Protein AF-A0A953WLX4-F1 (afdb_monomer_lite)

pLDDT: mean 86.32, std 15.45, range [24.23, 97.69]

Radius of gyration: 20.98 Å; chains: 1; bounding box: 49×31×66 Å

Foldseek 3Di:
DFDDDLVQQRPPPPDDQQDVVLVVQLVVLQVVPVVQAVVVVQQVPDDALDKDKCVSRPDNVCNCVGSSCVRHCVVSQFSIKIKGFLDDDVPDTHMDMDTDGPVRDYDDPVRSVVVSVCSVVVSVVSVVVVVVVLVVQQVVQQVCVVVLDWDFDAALQQQTSYTHPSVVVVQVVLFQWHADPRGIAGPDNVVRVVVSVLSNVQSVDDDDDWSFDWDKDATPVNPDIDIDTRHHDDPVND

Sequence (238 aa):
MASSSPSKGVLASALGRITEEHMRAAVGAGALDPASNLRLQVVRANGPSTIASEADIPDSAAWLASRYYNEFALPVDAPHSMFVRLGSDYDQVTTAAIWRSRRQGAPGAEELARFAAILPTLRDAVTLQLELDRRAFQFAARSWDYTSTPAFYCDPHLRVLAMSAAAEMAASKSEFISLRRNHLQLVAPSHHRRLARAVSAACRWYDGPTSKMIFEAPSVDGSATARFAVAPVREENV

Structure (mmCIF, N/CA/C/O backbone):
data_AF-A0A953WLX4-F1
#
_entry.id   AF-A0A953WLX4-F1
#
loop_
_atom_site.group_PDB
_atom_site.id
_atom_site.type_symbol
_atom_site.label_atom_id
_atom_site.label_alt_id
_atom_site.label_comp_id
_atom_site.label_asym_id
_atom_site.label_entity_id
_atom_site.label_seq_id
_atom_site.pdbx_PDB_ins_code
_atom_site.Cartn_x
_atom_site.Cartn_y
_atom_site.Cartn_z
_atom_site.occupancy
_atom_site.B_iso_or_equiv
_atom_site.auth_seq_id
_atom_site.auth_comp_id
_atom_site.auth_asym_id
_atom_site.auth_atom_id
_atom_site.pdbx_PDB_model_num
ATOM 1 N N . MET A 1 1 ? -1.042 -18.560 -9.112 1.00 25.28 1 MET A N 1
ATOM 2 C CA . MET A 1 1 ? -1.892 -17.736 -8.229 1.00 25.28 1 MET A CA 1
ATOM 3 C C . MET A 1 1 ? -1.127 -16.463 -7.942 1.00 25.28 1 MET A C 1
ATOM 5 O O . MET A 1 1 ? 0.016 -16.563 -7.521 1.00 25.28 1 MET A O 1
ATOM 9 N N . ALA A 1 2 ? -1.685 -15.303 -8.286 1.00 24.23 2 ALA A N 1
ATOM 10 C CA . ALA A 1 2 ? -1.094 -14.021 -7.920 1.00 24.23 2 ALA A CA 1
ATOM 11 C C . ALA A 1 2 ? -1.472 -13.736 -6.463 1.00 24.23 2 ALA A C 1
ATOM 13 O O . ALA A 1 2 ? -2.649 -13.796 -6.129 1.00 24.23 2 ALA A O 1
ATOM 14 N N . SER A 1 3 ? -0.476 -13.486 -5.621 1.00 26.53 3 SER A N 1
ATOM 15 C CA . SER A 1 3 ? -0.633 -13.094 -4.222 1.00 26.53 3 SER A CA 1
ATOM 16 C C . SER A 1 3 ? 0.160 -11.804 -4.045 1.00 26.53 3 SER A C 1
ATOM 18 O O . SER A 1 3 ? 1.279 -11.690 -4.557 1.00 26.53 3 SER A O 1
ATOM 20 N N . SER A 1 4 ? -0.450 -10.791 -3.432 1.00 30.50 4 SER A N 1
ATOM 21 C CA . SER A 1 4 ? 0.134 -9.455 -3.390 1.00 30.50 4 SER A CA 1
ATOM 22 C C . SER A 1 4 ? -0.205 -8.682 -2.125 1.00 30.50 4 SER A C 1
ATOM 24 O O . SER A 1 4 ? -1.341 -8.251 -1.957 1.00 30.50 4 SER A O 1
ATOM 26 N N . SER A 1 5 ? 0.812 -8.377 -1.312 1.00 35.94 5 SER A N 1
ATOM 27 C CA . SER A 1 5 ? 0.899 -7.140 -0.520 1.00 35.94 5 SER A CA 1
ATOM 28 C C . SER A 1 5 ? 2.292 -7.003 0.110 1.00 35.94 5 SER A C 1
ATOM 30 O O . SER A 1 5 ? 2.809 -7.973 0.657 1.00 35.94 5 SER A O 1
ATOM 32 N N . PRO A 1 6 ? 2.918 -5.813 0.057 1.00 36.03 6 PRO A N 1
ATOM 33 C CA . PRO A 1 6 ? 2.929 -5.003 1.277 1.00 36.03 6 PRO A CA 1
ATOM 34 C C . PRO A 1 6 ? 2.883 -3.513 0.900 1.00 36.03 6 PRO A C 1
ATOM 36 O O . PRO A 1 6 ? 3.864 -2.786 0.962 1.00 36.03 6 PRO A O 1
ATOM 39 N N . SER A 1 7 ? 1.791 -2.988 0.371 1.00 39.53 7 SER A N 1
ATOM 40 C CA . SER A 1 7 ? 0.554 -2.829 1.133 1.00 39.53 7 SER A CA 1
ATOM 41 C C . SER A 1 7 ? -0.637 -2.640 0.173 1.00 39.53 7 SER A C 1
ATOM 43 O O . SER A 1 7 ? -1.392 -1.688 0.323 1.00 39.53 7 SER A O 1
ATOM 45 N N . LYS A 1 8 ? -0.792 -3.591 -0.775 1.00 46.47 8 LYS A N 1
ATOM 46 C CA . LYS A 1 8 ? -1.776 -3.716 -1.890 1.00 46.47 8 LYS A CA 1
ATOM 47 C C . LYS A 1 8 ? -1.336 -3.305 -3.306 1.00 46.47 8 LYS A C 1
ATOM 49 O O . LYS A 1 8 ? -2.164 -3.029 -4.170 1.00 46.47 8 LYS A O 1
ATOM 54 N N . GLY A 1 9 ? -0.040 -3.313 -3.605 1.00 41.34 9 GLY A N 1
ATOM 55 C CA . GLY A 1 9 ? 0.381 -3.350 -5.008 1.00 41.34 9 GLY A CA 1
ATOM 56 C C . GLY A 1 9 ? 0.179 -4.758 -5.564 1.00 41.34 9 GLY A C 1
ATOM 57 O O . GLY A 1 9 ? 0.930 -5.641 -5.160 1.00 41.34 9 GLY A O 1
ATOM 58 N N . VAL A 1 10 ? -0.784 -4.975 -6.471 1.00 42.66 10 VAL A N 1
ATOM 59 C CA . VAL A 1 10 ? -0.895 -6.233 -7.236 1.00 42.66 10 VAL A CA 1
ATOM 60 C C . VAL A 1 10 ? 0.344 -6.380 -8.113 1.00 42.66 10 VAL A C 1
ATOM 62 O O . VAL A 1 10 ? 0.423 -5.844 -9.216 1.00 42.66 10 VAL A O 1
ATOM 65 N N . LEU A 1 11 ? 1.344 -7.096 -7.609 1.00 46.09 11 LEU A N 1
ATOM 66 C CA . LEU A 1 11 ? 2.528 -7.483 -8.366 1.00 46.09 11 LEU A CA 1
ATOM 67 C C . LEU A 1 11 ? 2.237 -8.806 -9.074 1.00 46.09 11 LEU A C 1
ATOM 69 O O . LEU A 1 11 ? 2.651 -9.881 -8.651 1.00 46.09 11 LEU A O 1
ATOM 73 N N . ALA A 1 12 ? 1.492 -8.719 -10.174 1.00 47.31 12 ALA A N 1
ATOM 74 C CA . ALA A 1 12 ? 1.331 -9.836 -11.089 1.00 47.31 12 ALA A CA 1
ATOM 75 C C . ALA A 1 12 ? 2.610 -9.987 -11.932 1.00 47.31 12 ALA A C 1
ATOM 77 O O . ALA A 1 12 ? 2.784 -9.329 -12.957 1.00 47.31 12 ALA A O 1
ATOM 78 N N . SER A 1 13 ? 3.525 -10.860 -11.505 1.00 46.22 13 SER A N 1
ATOM 79 C CA . SER A 1 13 ? 4.617 -11.328 -12.365 1.00 46.22 13 SER A CA 1
ATOM 80 C C . SER A 1 13 ? 4.050 -12.342 -13.359 1.00 46.22 13 SER A C 1
ATOM 82 O O . SER A 1 13 ? 3.878 -13.517 -13.043 1.00 46.22 13 SER A O 1
ATOM 84 N N . ALA A 1 14 ? 3.716 -11.887 -14.567 1.00 47.28 14 ALA A N 1
ATOM 85 C CA . ALA A 1 14 ? 3.211 -12.767 -15.623 1.00 47.28 14 ALA A CA 1
ATOM 86 C C . ALA A 1 14 ? 4.329 -13.569 -16.325 1.00 47.28 14 ALA A C 1
ATOM 88 O O . ALA A 1 14 ? 4.037 -14.487 -17.086 1.00 47.28 14 ALA A O 1
ATOM 89 N N . LEU A 1 15 ? 5.609 -13.235 -16.094 1.00 48.97 15 LEU A N 1
ATOM 90 C CA . LEU A 1 15 ? 6.743 -13.719 -16.894 1.00 48.97 15 LEU A CA 1
ATOM 91 C C . LEU A 1 15 ? 7.917 -14.225 -16.024 1.00 48.97 15 LEU A C 1
ATOM 93 O O . LEU A 1 15 ? 9.049 -13.758 -16.103 1.00 48.97 15 LEU A O 1
ATOM 97 N N . GLY A 1 16 ? 7.633 -15.216 -15.177 1.00 55.12 16 GLY A N 1
ATOM 98 C CA . GLY A 1 16 ? 8.455 -16.425 -14.995 1.00 55.12 16 GLY A CA 1
ATOM 99 C C . GLY A 1 16 ? 9.838 -16.382 -14.320 1.00 55.12 16 GLY A C 1
ATOM 100 O O . GLY A 1 16 ? 10.359 -17.458 -14.047 1.00 55.12 16 GLY A O 1
ATOM 101 N N . ARG A 1 17 ? 10.461 -15.231 -14.033 1.00 71.88 17 ARG A N 1
ATOM 102 C CA . ARG A 1 17 ? 11.805 -15.200 -13.384 1.00 71.88 17 ARG A CA 1
ATOM 103 C C . ARG A 1 17 ? 11.852 -14.571 -11.998 1.00 71.88 17 ARG A C 1
ATOM 105 O O . ARG A 1 17 ? 12.802 -14.777 -11.247 1.00 71.88 17 ARG A O 1
ATOM 112 N N . ILE A 1 18 ? 10.831 -13.806 -11.647 1.00 79.19 18 ILE A N 1
ATOM 113 C CA . ILE A 1 18 ? 10.754 -13.137 -10.354 1.00 79.19 18 ILE A CA 1
ATOM 114 C C . ILE A 1 18 ? 9.928 -14.034 -9.441 1.00 79.19 18 ILE A C 1
ATOM 116 O O . ILE A 1 18 ? 8.727 -14.194 -9.655 1.00 79.19 18 ILE A O 1
ATOM 120 N N . THR A 1 19 ? 10.598 -14.657 -8.478 1.00 83.19 19 THR A N 1
ATOM 121 C CA . THR A 1 19 ? 9.976 -15.487 -7.452 1.00 83.19 19 THR A CA 1
ATOM 122 C C . THR A 1 19 ? 9.509 -14.608 -6.295 1.00 83.19 19 THR A C 1
ATOM 124 O O . THR A 1 19 ? 9.898 -13.445 -6.174 1.00 83.19 19 THR A O 1
ATOM 127 N N . GLU A 1 20 ? 8.698 -15.168 -5.405 1.00 78.12 20 GLU A N 1
ATOM 128 C CA . GLU A 1 20 ? 8.329 -14.501 -4.155 1.00 78.12 20 GLU A CA 1
ATOM 129 C C . GLU A 1 20 ? 9.560 -14.182 -3.286 1.00 78.12 20 GLU A C 1
ATOM 131 O O . GLU A 1 20 ? 9.641 -13.112 -2.687 1.00 78.12 20 GLU A O 1
ATOM 136 N N . GLU A 1 21 ? 10.570 -15.057 -3.288 1.00 83.31 21 GLU A N 1
ATOM 137 C CA . GLU A 1 21 ? 11.849 -14.815 -2.615 1.00 83.31 21 GLU A CA 1
ATOM 138 C C . GLU A 1 21 ? 12.581 -13.600 -3.197 1.00 83.31 21 GLU A C 1
ATOM 140 O O . GLU A 1 21 ? 13.011 -12.729 -2.439 1.00 83.31 21 GLU A O 1
ATOM 145 N N . HIS A 1 22 ? 12.649 -13.479 -4.530 1.00 83.81 22 HIS A N 1
ATOM 146 C CA . HIS A 1 22 ? 13.198 -12.287 -5.179 1.00 83.81 22 HIS A CA 1
ATOM 147 C C . HIS A 1 22 ? 12.436 -11.030 -4.749 1.00 83.81 22 HIS A C 1
ATOM 149 O O . HIS A 1 22 ? 13.053 -10.013 -4.443 1.00 83.81 22 HIS A O 1
ATOM 155 N N . MET A 1 23 ? 11.106 -11.094 -4.667 1.00 79.69 23 MET A N 1
ATOM 156 C CA . MET A 1 23 ? 10.293 -9.960 -4.219 1.00 79.69 23 MET A CA 1
ATOM 157 C C . MET A 1 23 ? 10.550 -9.593 -2.759 1.00 79.69 23 MET A C 1
ATOM 159 O O . MET A 1 23 ? 10.687 -8.410 -2.441 1.00 79.69 23 MET A O 1
ATOM 163 N N . ARG A 1 24 ? 10.677 -10.583 -1.872 1.00 79.44 24 ARG A N 1
ATOM 164 C CA . ARG A 1 24 ? 11.028 -10.363 -0.465 1.00 79.44 24 ARG A CA 1
ATOM 165 C C . ARG A 1 24 ? 12.413 -9.723 -0.339 1.00 79.44 24 ARG A C 1
ATOM 167 O O . ARG A 1 24 ? 12.565 -8.760 0.413 1.00 79.44 24 ARG A O 1
ATOM 174 N N . ALA A 1 25 ? 13.389 -10.192 -1.118 1.00 81.31 25 ALA A N 1
ATOM 175 C CA . ALA A 1 25 ? 14.720 -9.593 -1.199 1.00 81.31 25 ALA A CA 1
ATOM 176 C C . ALA A 1 25 ? 14.660 -8.143 -1.709 1.00 81.31 25 ALA A C 1
ATOM 178 O O . ALA A 1 25 ? 15.286 -7.266 -1.119 1.00 81.31 25 ALA A O 1
ATOM 179 N N . ALA A 1 26 ? 13.838 -7.861 -2.726 1.00 82.38 26 ALA A N 1
ATOM 180 C CA . ALA A 1 26 ? 13.606 -6.507 -3.227 1.00 82.38 26 ALA A CA 1
ATOM 181 C C . ALA A 1 26 ? 13.122 -5.576 -2.110 1.00 82.38 26 ALA A C 1
ATOM 183 O O . ALA A 1 26 ? 13.691 -4.506 -1.893 1.00 82.38 26 ALA A O 1
ATOM 184 N N . VAL A 1 27 ? 12.075 -5.986 -1.386 1.00 80.75 27 VAL A N 1
ATOM 185 C CA . VAL A 1 27 ? 11.509 -5.208 -0.275 1.00 80.75 27 VAL A CA 1
ATOM 186 C C . VAL A 1 27 ? 12.569 -4.970 0.803 1.00 80.75 27 VAL A C 1
ATOM 188 O O . VAL A 1 27 ? 12.731 -3.833 1.241 1.00 80.75 27 VAL A O 1
ATOM 191 N N . GLY A 1 28 ? 13.342 -5.999 1.168 1.00 77.94 28 GLY A N 1
ATOM 192 C CA . GLY A 1 28 ? 14.458 -5.883 2.114 1.00 77.94 28 GLY A CA 1
ATOM 193 C C . GLY A 1 28 ? 15.587 -4.953 1.647 1.00 77.94 28 GLY A C 1
ATOM 194 O O . GLY A 1 28 ? 16.210 -4.284 2.470 1.00 77.94 28 GLY A O 1
ATOM 195 N N . ALA A 1 29 ? 15.809 -4.853 0.335 1.00 79.12 29 ALA A N 1
ATOM 196 C CA . ALA A 1 29 ? 16.755 -3.933 -0.296 1.00 79.12 29 ALA A CA 1
ATOM 197 C C . ALA A 1 29 ? 16.182 -2.516 -0.524 1.00 79.12 29 ALA A C 1
ATOM 199 O O . ALA A 1 29 ? 16.825 -1.687 -1.169 1.00 79.12 29 ALA A O 1
ATOM 200 N N . GLY A 1 30 ? 14.981 -2.218 -0.013 1.00 80.50 30 GLY A N 1
ATOM 201 C CA . GLY A 1 30 ? 14.366 -0.893 -0.109 1.00 80.50 30 GLY A CA 1
ATOM 202 C C . GLY A 1 30 ? 13.570 -0.650 -1.393 1.00 80.50 30 GLY A C 1
ATOM 203 O O . GLY A 1 30 ? 13.339 0.501 -1.751 1.00 80.50 30 GLY A O 1
ATOM 204 N N . ALA A 1 31 ? 13.098 -1.695 -2.086 1.00 83.00 31 ALA A N 1
ATOM 205 C CA . ALA A 1 31 ? 12.298 -1.557 -3.312 1.00 83.00 31 ALA A CA 1
ATOM 206 C C . ALA A 1 31 ? 11.080 -0.638 -3.168 1.00 83.00 31 ALA A C 1
ATOM 208 O O . ALA A 1 31 ? 10.671 -0.023 -4.149 1.00 83.00 31 ALA A O 1
ATOM 209 N N . LEU A 1 32 ? 10.496 -0.577 -1.969 1.00 82.50 32 LEU A N 1
ATOM 210 C CA . LEU A 1 32 ? 9.304 0.214 -1.651 1.00 82.50 32 LEU A CA 1
ATOM 211 C C . LEU A 1 32 ? 9.624 1.554 -0.975 1.00 82.50 32 LEU A C 1
ATOM 213 O O . LEU A 1 32 ? 8.712 2.323 -0.677 1.00 82.50 32 LEU A O 1
ATOM 217 N N . ASP A 1 33 ? 10.903 1.840 -0.741 1.00 84.06 33 ASP A N 1
ATOM 218 C CA . ASP A 1 33 ? 11.371 3.068 -0.117 1.00 84.06 33 ASP A CA 1
ATOM 219 C C . ASP A 1 33 ? 11.898 4.034 -1.191 1.00 84.06 33 ASP A C 1
ATOM 221 O O . ASP A 1 33 ? 12.919 3.752 -1.822 1.00 84.06 33 ASP A O 1
ATOM 225 N N . PRO A 1 34 ? 11.255 5.195 -1.408 1.00 86.44 34 PRO A N 1
ATOM 226 C CA . PRO A 1 34 ? 11.746 6.195 -2.348 1.00 86.44 34 PRO A CA 1
ATOM 227 C C . PRO A 1 34 ? 13.148 6.705 -2.015 1.00 86.44 34 PRO A C 1
ATOM 229 O O . PRO A 1 34 ? 13.848 7.116 -2.931 1.00 86.44 34 PRO A O 1
ATOM 232 N N . ALA A 1 35 ? 13.591 6.683 -0.753 1.00 87.12 35 ALA A N 1
ATOM 233 C CA . ALA A 1 35 ? 14.959 7.080 -0.416 1.00 87.12 35 ALA A CA 1
ATOM 234 C C . ALA A 1 35 ? 16.004 6.082 -0.951 1.00 87.12 35 ALA A C 1
ATOM 236 O O . ALA A 1 35 ? 17.139 6.468 -1.216 1.00 87.12 35 ALA A O 1
ATOM 237 N N . SER A 1 36 ? 15.603 4.825 -1.166 1.00 85.69 36 SER A N 1
ATOM 238 C CA . SER A 1 36 ? 16.472 3.726 -1.600 1.00 85.69 36 SER A CA 1
ATOM 239 C C . SER A 1 36 ? 16.278 3.330 -3.074 1.00 85.69 36 SER A C 1
ATOM 241 O O . SER A 1 36 ? 17.207 2.827 -3.707 1.00 85.69 36 SER A O 1
ATOM 243 N N . ASN A 1 37 ? 15.090 3.560 -3.644 1.00 90.88 37 ASN A N 1
ATOM 244 C CA . ASN A 1 37 ? 14.731 3.194 -5.014 1.00 90.88 37 ASN A CA 1
ATOM 245 C C . ASN A 1 37 ? 14.430 4.435 -5.874 1.00 90.88 37 ASN A C 1
ATOM 247 O O . ASN A 1 37 ? 13.329 4.992 -5.828 1.00 90.88 37 ASN A O 1
ATOM 251 N N . LEU A 1 38 ? 15.385 4.822 -6.728 1.00 94.19 38 LEU A N 1
ATOM 252 C CA . LEU A 1 38 ? 15.251 5.987 -7.614 1.00 94.19 38 LEU A CA 1
ATOM 253 C C . LEU A 1 38 ? 14.075 5.872 -8.598 1.00 94.19 38 LEU A C 1
ATOM 255 O O . LEU A 1 38 ? 13.470 6.890 -8.930 1.00 94.19 38 LEU A O 1
ATOM 259 N N . ARG A 1 39 ? 13.666 4.656 -8.999 1.00 92.69 39 ARG A N 1
ATOM 260 C CA . ARG A 1 39 ? 12.462 4.471 -9.834 1.00 92.69 39 ARG A CA 1
ATOM 261 C C . ARG A 1 39 ? 11.218 5.000 -9.120 1.00 92.69 39 ARG A C 1
ATOM 263 O O . ARG A 1 39 ? 10.394 5.673 -9.731 1.00 92.69 39 ARG A O 1
ATOM 270 N N . LEU A 1 40 ? 11.093 4.754 -7.812 1.00 90.12 40 LEU A N 1
ATOM 271 C CA . LEU A 1 40 ? 9.967 5.267 -7.030 1.00 90.12 40 LEU A CA 1
ATOM 272 C C . LEU A 1 40 ? 10.002 6.784 -6.859 1.00 90.12 40 LEU A C 1
ATOM 274 O O . LEU A 1 40 ? 8.934 7.389 -6.774 1.00 90.12 40 LEU A O 1
ATOM 278 N N . GLN A 1 41 ? 11.182 7.407 -6.833 1.00 92.50 41 GLN A N 1
ATOM 279 C CA . GLN A 1 41 ? 11.278 8.870 -6.827 1.00 92.50 41 GLN A CA 1
ATOM 280 C C . GLN A 1 41 ? 10.690 9.453 -8.113 1.00 92.50 41 GLN A C 1
ATOM 282 O O . GLN A 1 41 ? 9.818 10.319 -8.042 1.00 92.50 41 GLN A O 1
ATOM 287 N N . VAL A 1 42 ? 11.086 8.910 -9.270 1.00 94.56 42 VAL A N 1
ATOM 288 C CA . VAL A 1 42 ? 10.560 9.328 -10.578 1.00 94.56 42 VAL A CA 1
ATOM 289 C C . VAL A 1 42 ? 9.047 9.097 -10.657 1.00 94.56 42 VAL A C 1
ATOM 291 O O . VAL A 1 42 ? 8.295 10.012 -10.983 1.00 94.56 42 VAL A O 1
ATOM 294 N N . VAL A 1 43 ? 8.560 7.914 -10.264 1.00 92.31 43 VAL A N 1
ATOM 295 C CA . VAL A 1 43 ? 7.114 7.613 -10.214 1.00 92.31 43 VAL A CA 1
ATOM 296 C C . VAL A 1 43 ? 6.341 8.606 -9.342 1.00 92.31 43 VAL A C 1
ATOM 298 O O . VAL A 1 43 ? 5.223 8.992 -9.687 1.00 92.31 43 VAL A O 1
ATOM 301 N N . ARG A 1 44 ? 6.890 8.988 -8.184 1.00 90.12 44 ARG A N 1
ATOM 302 C CA . ARG A 1 44 ? 6.230 9.919 -7.258 1.00 90.12 44 ARG A CA 1
ATOM 303 C C . ARG A 1 44 ? 6.199 11.342 -7.802 1.00 90.12 44 ARG A C 1
ATOM 305 O O . ARG A 1 44 ? 5.175 12.003 -7.643 1.00 90.12 44 ARG A O 1
ATOM 312 N N . ALA A 1 45 ? 7.287 11.781 -8.434 1.00 91.88 45 ALA A N 1
ATOM 313 C CA . ALA A 1 45 ? 7.383 13.093 -9.065 1.00 91.88 45 ALA A CA 1
ATOM 314 C C . ALA A 1 45 ? 6.444 13.226 -10.276 1.00 91.88 45 ALA A C 1
ATOM 316 O O . ALA A 1 45 ? 5.922 14.307 -10.541 1.00 91.88 45 ALA A O 1
ATOM 317 N N . ASN A 1 46 ? 6.187 12.121 -10.975 1.00 91.44 46 ASN A N 1
ATOM 318 C CA . ASN A 1 46 ? 5.364 12.102 -12.175 1.00 91.44 46 ASN A CA 1
ATOM 319 C C . ASN A 1 46 ? 3.852 12.144 -11.901 1.00 91.44 46 ASN A C 1
ATOM 321 O O . ASN A 1 46 ? 3.351 11.723 -10.854 1.00 91.44 46 ASN A O 1
ATOM 325 N N . GLY A 1 47 ? 3.103 12.641 -12.889 1.00 89.00 47 GLY A N 1
ATOM 326 C CA . GLY A 1 47 ? 1.643 12.610 -12.887 1.00 89.00 47 GLY A CA 1
ATOM 327 C C . GLY A 1 47 ? 1.079 11.189 -13.050 1.00 89.00 47 GLY A C 1
ATOM 328 O O . GLY A 1 47 ? 1.793 10.264 -13.451 1.00 89.00 47 GLY A O 1
ATOM 329 N N . PRO A 1 48 ? -0.217 10.973 -12.752 1.00 86.69 48 PRO A N 1
ATOM 330 C CA . PRO A 1 48 ? -0.879 9.716 -13.090 1.00 86.69 48 PRO A CA 1
ATOM 331 C C . PRO A 1 48 ? -0.771 9.450 -14.599 1.00 86.69 48 PRO A C 1
ATOM 333 O O . PRO A 1 48 ? -0.915 10.373 -15.393 1.00 86.69 48 PRO A O 1
ATOM 336 N N . SER A 1 49 ? -0.564 8.191 -14.994 1.00 89.38 49 SER A N 1
ATOM 337 C CA . SER A 1 49 ? -0.404 7.769 -16.401 1.00 89.38 49 SER A CA 1
ATOM 338 C C . SER A 1 49 ? 0.832 8.288 -17.147 1.00 89.38 49 SER A C 1
ATOM 340 O O . SER A 1 49 ? 0.987 7.964 -18.322 1.00 89.38 49 SER A O 1
ATOM 342 N N . THR A 1 50 ? 1.740 9.024 -16.505 1.00 95.62 50 THR A N 1
ATOM 343 C CA . THR A 1 50 ? 3.033 9.358 -17.114 1.00 95.62 50 THR A CA 1
ATOM 344 C C . THR A 1 50 ? 3.960 8.147 -17.028 1.00 95.62 50 THR A C 1
ATOM 346 O O . THR A 1 50 ? 4.360 7.742 -15.933 1.00 95.62 50 THR A O 1
ATOM 349 N N . ILE A 1 51 ? 4.274 7.551 -18.180 1.00 96.88 51 ILE A N 1
ATOM 350 C CA . ILE A 1 51 ? 5.261 6.472 -18.279 1.00 96.88 51 ILE A CA 1
ATOM 351 C C . ILE A 1 51 ? 6.652 7.079 -18.141 1.00 96.88 51 ILE A C 1
ATOM 353 O O . ILE A 1 51 ? 6.948 8.088 -18.773 1.00 96.88 51 ILE A O 1
ATOM 357 N N . ALA A 1 52 ? 7.488 6.437 -17.338 1.00 96.44 52 ALA A N 1
ATOM 358 C CA . ALA A 1 52 ? 8.898 6.744 -17.199 1.00 96.44 52 ALA A CA 1
ATOM 359 C C . ALA A 1 52 ? 9.747 5.473 -17.281 1.00 96.44 52 ALA A C 1
ATOM 361 O O . ALA A 1 52 ? 9.237 4.348 -17.285 1.00 96.44 52 ALA A O 1
ATOM 362 N N . SER A 1 53 ? 11.050 5.677 -17.361 1.00 96.56 53 SER A N 1
ATOM 363 C CA . SER A 1 53 ? 12.092 4.666 -17.467 1.00 96.56 53 SER A CA 1
ATOM 364 C C . SER A 1 53 ? 13.332 5.102 -16.685 1.00 96.56 53 SER A C 1
ATOM 366 O O . SER A 1 53 ? 13.367 6.176 -16.085 1.00 96.56 53 SER A O 1
ATOM 368 N N . GLU A 1 54 ? 14.391 4.293 -16.701 1.00 95.44 54 GLU A N 1
ATOM 369 C CA . GLU A 1 54 ? 15.676 4.700 -16.123 1.00 95.44 54 GLU A CA 1
ATOM 370 C C . GLU A 1 54 ? 16.299 5.912 -16.827 1.00 95.44 54 GLU A C 1
ATOM 372 O O . GLU A 1 54 ? 17.110 6.598 -16.214 1.00 95.44 54 GLU A O 1
ATOM 377 N N . ALA A 1 55 ? 15.920 6.205 -18.078 1.00 94.62 55 ALA A N 1
ATOM 378 C CA . ALA A 1 55 ? 16.393 7.396 -18.786 1.00 94.62 55 ALA A CA 1
ATOM 379 C C . ALA A 1 55 ? 15.876 8.702 -18.157 1.00 94.62 55 ALA A C 1
ATOM 381 O O . ALA A 1 55 ? 16.478 9.754 -18.348 1.00 94.62 55 ALA A O 1
ATOM 382 N N . ASP A 1 56 ? 14.790 8.624 -17.384 1.00 95.81 56 ASP A N 1
ATOM 383 C CA . ASP A 1 56 ? 14.197 9.755 -16.670 1.00 95.81 56 ASP A CA 1
ATOM 384 C C . ASP A 1 56 ? 14.805 9.948 -15.269 1.00 95.81 56 ASP A C 1
ATOM 386 O O . ASP A 1 56 ? 14.416 10.861 -14.540 1.00 95.81 56 ASP A O 1
ATOM 390 N N . ILE A 1 57 ? 15.756 9.095 -14.863 1.00 95.56 57 ILE A N 1
ATOM 391 C CA . ILE A 1 57 ? 16.513 9.270 -13.621 1.00 95.56 57 ILE A CA 1
ATOM 392 C C . ILE A 1 57 ? 17.622 10.304 -13.884 1.00 95.56 57 ILE A C 1
ATOM 394 O O . ILE A 1 57 ? 18.507 10.030 -14.696 1.00 95.56 57 ILE A O 1
ATOM 398 N N . PRO A 1 58 ? 17.636 11.463 -13.189 1.00 93.19 58 PRO A N 1
ATOM 399 C CA . PRO A 1 58 ? 18.583 12.543 -13.489 1.00 93.19 58 PRO A CA 1
ATOM 400 C C . PRO A 1 58 ? 20.058 12.143 -13.369 1.00 93.19 58 PRO A C 1
ATOM 402 O O . PRO A 1 58 ? 20.898 12.649 -14.107 1.00 93.19 58 PRO A O 1
ATOM 405 N N . ASP A 1 59 ? 20.368 11.231 -12.446 1.00 94.56 59 ASP A N 1
ATOM 406 C CA . ASP A 1 59 ? 21.712 10.706 -12.224 1.00 94.56 59 ASP A CA 1
ATOM 407 C C . ASP A 1 59 ? 21.738 9.187 -12.446 1.00 94.56 59 ASP A C 1
ATOM 409 O O . ASP A 1 59 ? 21.454 8.377 -11.556 1.00 94.56 59 ASP A O 1
ATOM 413 N N . SER A 1 60 ? 22.083 8.796 -13.673 1.00 92.88 60 SER A N 1
ATOM 414 C CA . SER A 1 60 ? 22.224 7.386 -14.048 1.00 92.88 60 SER A CA 1
ATOM 415 C C . SER A 1 60 ? 23.360 6.676 -13.299 1.00 92.88 60 SER A C 1
ATOM 417 O O . SER A 1 60 ? 23.263 5.473 -13.050 1.00 92.88 60 SER A O 1
ATOM 419 N N . ALA A 1 61 ? 24.409 7.393 -12.878 1.00 95.50 61 ALA A N 1
ATOM 420 C CA . ALA A 1 61 ? 25.488 6.808 -12.090 1.00 95.50 61 ALA A CA 1
ATOM 421 C C . ALA A 1 61 ? 25.004 6.487 -10.670 1.00 95.50 61 ALA A C 1
ATOM 423 O O . ALA A 1 61 ? 25.271 5.394 -10.169 1.00 95.50 61 ALA A O 1
ATOM 424 N N . ALA A 1 62 ? 24.212 7.376 -10.059 1.00 94.38 62 ALA A N 1
ATOM 425 C CA . ALA A 1 62 ? 23.560 7.106 -8.777 1.00 94.38 62 ALA A CA 1
ATOM 426 C C . ALA A 1 62 ? 22.605 5.905 -8.852 1.00 94.38 62 ALA A C 1
ATOM 428 O O . ALA A 1 62 ? 22.558 5.100 -7.921 1.00 94.38 62 ALA A O 1
ATOM 429 N N . TRP A 1 63 ? 21.880 5.733 -9.964 1.00 93.50 63 TRP A N 1
ATOM 430 C CA . TRP A 1 63 ? 21.064 4.536 -10.190 1.00 93.50 63 TRP A CA 1
ATOM 431 C C . TRP A 1 63 ? 21.900 3.256 -10.168 1.00 93.50 63 TRP A C 1
ATOM 433 O O . TRP A 1 63 ? 21.599 2.343 -9.396 1.00 93.50 63 TRP A O 1
ATOM 443 N N . LEU A 1 64 ? 22.972 3.209 -10.960 1.00 94.88 64 LEU A N 1
ATOM 444 C CA . LEU A 1 64 ? 23.851 2.042 -11.052 1.00 94.88 64 LEU A CA 1
ATOM 445 C C . LEU A 1 64 ? 24.603 1.761 -9.741 1.00 94.88 64 LEU A C 1
ATOM 447 O O . LEU A 1 64 ? 24.895 0.607 -9.439 1.00 94.88 64 LEU A O 1
ATOM 451 N N . ALA A 1 65 ? 24.885 2.791 -8.943 1.00 94.56 65 ALA A N 1
ATOM 452 C CA . ALA A 1 65 ? 25.498 2.661 -7.622 1.00 94.56 65 ALA A CA 1
ATOM 453 C C . ALA A 1 65 ? 24.492 2.311 -6.509 1.00 94.56 65 ALA A C 1
ATOM 455 O O . ALA A 1 65 ? 24.897 1.983 -5.393 1.00 94.56 65 ALA A O 1
ATOM 456 N N . SER A 1 66 ? 23.183 2.378 -6.777 1.00 92.00 66 SER A N 1
ATOM 457 C CA . SER A 1 66 ? 22.165 2.178 -5.746 1.00 92.00 66 SER A CA 1
ATOM 458 C C . SER A 1 66 ? 22.158 0.747 -5.205 1.00 92.00 66 SER A C 1
ATOM 460 O O . SER A 1 66 ? 22.397 -0.232 -5.924 1.00 92.00 66 SER A O 1
ATOM 462 N N . ARG A 1 67 ? 21.821 0.616 -3.917 1.00 90.12 67 ARG A N 1
ATOM 463 C CA . ARG A 1 67 ? 21.659 -0.684 -3.256 1.00 90.12 67 ARG A CA 1
ATOM 464 C C . ARG A 1 67 ? 20.590 -1.529 -3.946 1.00 90.12 67 ARG A C 1
ATOM 466 O O . ARG A 1 67 ? 20.825 -2.695 -4.238 1.00 90.12 67 ARG A O 1
ATOM 473 N N . TYR A 1 68 ? 19.449 -0.921 -4.272 1.00 90.06 68 TYR A N 1
ATOM 474 C CA . TYR A 1 68 ? 18.356 -1.599 -4.967 1.00 90.06 68 TYR A CA 1
ATOM 475 C C . TYR A 1 68 ? 18.782 -2.145 -6.342 1.00 90.06 68 TYR A C 1
ATOM 477 O O . TYR A 1 68 ? 18.430 -3.274 -6.689 1.00 90.06 68 TYR A O 1
ATOM 485 N N . TYR A 1 69 ? 19.576 -1.397 -7.118 1.00 93.31 69 TYR A N 1
ATOM 486 C CA . TYR A 1 69 ? 20.090 -1.906 -8.389 1.00 93.31 69 TYR A CA 1
ATOM 487 C C . TYR A 1 69 ? 21.008 -3.118 -8.184 1.00 93.31 69 TYR A C 1
ATOM 489 O O . TYR A 1 69 ? 20.781 -4.166 -8.786 1.00 93.31 69 TYR A O 1
ATOM 497 N N . ASN A 1 70 ? 22.010 -2.996 -7.311 1.00 93.44 70 ASN A N 1
ATOM 498 C CA . ASN A 1 70 ? 23.046 -4.018 -7.145 1.00 93.44 70 ASN A CA 1
ATOM 499 C C . ASN A 1 70 ? 22.557 -5.280 -6.420 1.00 93.44 70 ASN A C 1
ATOM 501 O O . ASN A 1 70 ? 22.942 -6.382 -6.800 1.00 93.44 70 ASN A O 1
ATOM 505 N N . GLU A 1 71 ? 21.702 -5.138 -5.407 1.00 89.19 71 GLU A N 1
ATOM 506 C CA . GLU A 1 71 ? 21.223 -6.266 -4.596 1.00 89.19 71 GLU A CA 1
ATOM 507 C C . GLU A 1 71 ? 19.955 -6.922 -5.154 1.00 89.19 71 GLU A C 1
ATOM 509 O O . GLU A 1 71 ? 19.682 -8.073 -4.823 1.00 89.19 71 GLU A O 1
ATOM 514 N N . PHE A 1 72 ? 19.181 -6.233 -6.002 1.00 89.19 72 PHE A N 1
ATOM 515 C CA . PHE A 1 72 ? 17.936 -6.780 -6.548 1.00 89.19 72 PHE A CA 1
ATOM 516 C C . PHE A 1 72 ? 17.876 -6.773 -8.076 1.00 89.19 72 PHE A C 1
ATOM 518 O O . PHE A 1 72 ? 17.777 -7.839 -8.684 1.00 89.19 72 PHE A O 1
ATOM 525 N N . ALA A 1 73 ? 17.932 -5.599 -8.715 1.00 91.12 73 ALA A N 1
ATOM 526 C CA . ALA A 1 73 ? 17.677 -5.499 -10.155 1.00 91.12 73 ALA A CA 1
ATOM 527 C C . ALA A 1 73 ? 18.726 -6.258 -10.989 1.00 91.12 73 ALA A C 1
ATOM 529 O O . ALA A 1 73 ? 18.394 -6.880 -11.999 1.00 91.12 73 ALA A O 1
ATOM 530 N N . LEU A 1 74 ? 19.988 -6.226 -10.561 1.00 92.94 74 LEU A N 1
ATOM 531 C CA . LEU A 1 74 ? 21.110 -6.856 -11.244 1.00 92.94 74 LEU A CA 1
ATOM 532 C C . LEU A 1 74 ? 21.076 -8.402 -11.146 1.00 92.94 74 LEU A C 1
ATOM 534 O O . LEU A 1 74 ? 21.209 -9.027 -12.207 1.00 92.94 74 LEU A O 1
ATOM 538 N N . PRO A 1 75 ? 20.857 -9.030 -9.964 1.00 91.75 75 PRO A N 1
ATOM 539 C CA . PRO A 1 75 ? 20.697 -10.484 -9.838 1.00 91.75 75 PRO A CA 1
ATOM 540 C C . PRO A 1 75 ? 19.556 -11.085 -10.661 1.00 91.75 75 PRO A C 1
ATOM 542 O O . PRO A 1 75 ? 19.724 -12.156 -11.237 1.00 91.75 75 PRO A O 1
ATOM 545 N N . VAL A 1 76 ? 18.412 -10.397 -10.760 1.00 89.81 76 VAL A N 1
ATOM 546 C CA . VAL A 1 76 ? 17.238 -10.907 -11.500 1.00 89.81 76 VAL A CA 1
ATOM 547 C C . VAL A 1 76 ? 17.226 -10.508 -12.981 1.00 89.81 76 VAL A C 1
ATOM 549 O O . VAL A 1 76 ? 16.239 -10.752 -13.672 1.00 89.81 76 VAL A O 1
ATOM 552 N N . ASP A 1 77 ? 18.319 -9.908 -13.474 1.00 93.12 77 ASP A N 1
ATOM 553 C CA . ASP A 1 77 ? 18.462 -9.397 -14.844 1.00 93.12 77 ASP A CA 1
ATOM 554 C C . ASP A 1 77 ? 17.301 -8.463 -15.237 1.00 93.12 77 ASP A C 1
ATOM 556 O O . ASP A 1 77 ? 16.643 -8.654 -16.254 1.00 93.12 77 ASP A O 1
ATOM 560 N N . ALA A 1 78 ? 17.042 -7.447 -14.409 1.00 92.75 78 ALA A N 1
ATOM 561 C CA . ALA A 1 78 ? 16.022 -6.413 -14.611 1.00 92.75 78 ALA A CA 1
ATOM 562 C C . ALA A 1 78 ? 16.593 -4.972 -14.585 1.00 92.75 78 ALA A C 1
ATOM 564 O O . ALA A 1 78 ? 16.034 -4.098 -13.903 1.00 92.75 78 ALA A O 1
ATOM 565 N N . PRO A 1 79 ? 17.705 -4.675 -15.291 1.00 94.62 79 PRO A N 1
ATOM 566 C CA . PRO A 1 79 ? 18.329 -3.349 -15.243 1.00 94.62 79 PRO A CA 1
ATOM 567 C C . PRO A 1 79 ? 17.496 -2.257 -15.921 1.00 94.62 79 PRO A C 1
ATOM 569 O O . PRO A 1 79 ? 17.670 -1.084 -15.603 1.00 94.62 79 PRO A O 1
ATOM 572 N N . HIS A 1 80 ? 16.604 -2.638 -16.835 1.00 95.56 80 HIS A N 1
ATOM 573 C CA . HIS A 1 80 ? 15.767 -1.726 -17.602 1.00 95.56 80 HIS A CA 1
ATOM 574 C C . HIS A 1 80 ? 14.302 -1.937 -17.243 1.00 95.56 80 HIS A C 1
ATOM 576 O O . HIS A 1 80 ? 13.870 -3.062 -16.980 1.00 95.56 80 HIS A O 1
ATOM 582 N N . SER A 1 81 ? 13.515 -0.871 -1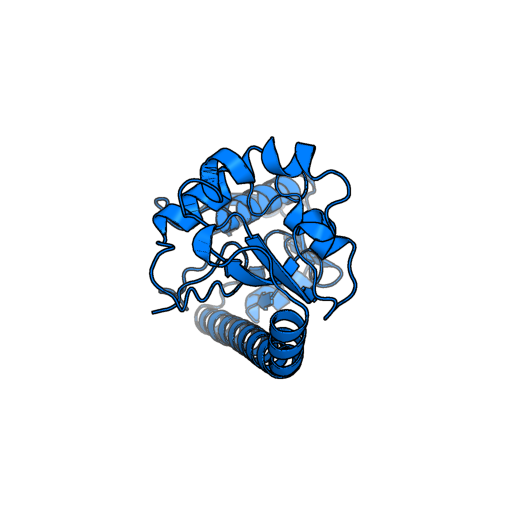7.256 1.00 95.06 81 SER A N 1
ATOM 583 C CA . SER A 1 81 ? 12.082 -0.960 -17.051 1.00 95.06 81 SER A CA 1
ATOM 584 C C . SER A 1 81 ? 11.318 0.221 -17.636 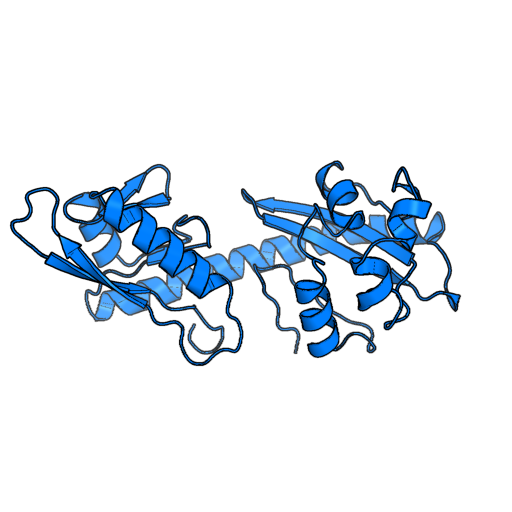1.00 95.06 81 SER A C 1
ATOM 586 O O . SER A 1 81 ? 11.863 1.286 -17.904 1.00 95.06 81 SER A O 1
ATOM 588 N N . MET A 1 82 ? 10.022 0.006 -17.838 1.00 96.19 82 MET A N 1
ATOM 589 C CA . MET A 1 82 ? 9.040 1.078 -17.975 1.00 96.19 82 MET A CA 1
ATOM 590 C C . MET A 1 82 ? 8.143 1.019 -16.755 1.00 96.19 82 MET A C 1
ATOM 592 O O . MET A 1 82 ? 7.687 -0.066 -16.392 1.00 96.19 82 MET A O 1
ATOM 596 N N . PHE A 1 83 ? 7.861 2.153 -16.136 1.00 95.38 83 PHE A N 1
ATOM 597 C CA . PHE A 1 83 ? 7.020 2.220 -14.953 1.00 95.38 83 PHE A CA 1
ATOM 598 C C . PHE A 1 83 ? 6.102 3.433 -14.985 1.00 95.38 83 PHE A C 1
ATOM 600 O O . PHE A 1 83 ? 6.387 4.450 -15.610 1.00 95.38 83 PHE A O 1
ATOM 607 N N . VAL A 1 84 ? 4.962 3.306 -14.318 1.00 95.62 84 VAL A N 1
ATOM 608 C CA . VAL A 1 84 ? 3.896 4.306 -14.343 1.00 95.62 84 VAL A CA 1
ATOM 609 C C . VAL A 1 84 ? 3.145 4.313 -13.022 1.00 95.62 84 VAL A C 1
ATOM 611 O O . VAL A 1 84 ? 2.905 3.263 -12.418 1.00 95.62 84 VAL A O 1
ATOM 614 N N . ARG A 1 85 ? 2.715 5.501 -12.590 1.00 94.06 85 ARG A N 1
ATOM 615 C CA . ARG A 1 85 ? 1.739 5.641 -11.509 1.00 94.06 85 ARG A CA 1
ATOM 616 C C . ARG A 1 85 ? 0.330 5.422 -12.056 1.00 94.06 85 ARG A C 1
ATOM 618 O O . ARG A 1 85 ? -0.174 6.240 -12.829 1.00 94.06 85 ARG A O 1
ATOM 625 N N . LEU A 1 86 ? -0.325 4.347 -11.628 1.00 92.12 86 LEU A N 1
ATOM 626 C CA . LEU A 1 86 ? -1.715 4.064 -11.994 1.00 92.12 86 LEU A CA 1
ATOM 627 C C . LEU A 1 86 ? -2.690 4.909 -11.171 1.00 92.12 86 LEU A C 1
ATOM 629 O O . LEU A 1 86 ? -3.653 5.447 -11.721 1.00 92.12 86 LEU A O 1
ATOM 633 N N . GLY A 1 87 ? -2.392 5.094 -9.885 1.00 88.88 87 GLY A N 1
ATOM 634 C CA . GLY A 1 87 ? -3.194 5.886 -8.962 1.00 88.88 87 GLY A CA 1
ATOM 635 C C . GLY A 1 87 ? -2.488 6.099 -7.628 1.00 88.88 87 GLY A C 1
ATOM 636 O O . GLY A 1 87 ? -1.408 5.556 -7.379 1.00 88.88 87 GLY A O 1
ATOM 637 N N . SER A 1 88 ? -3.108 6.903 -6.776 1.00 85.06 88 SER A N 1
ATOM 638 C CA . SER A 1 88 ? -2.681 7.121 -5.398 1.00 85.06 88 SER A CA 1
ATOM 639 C C . SER A 1 88 ? -3.906 7.208 -4.496 1.00 85.06 88 SER A C 1
ATOM 641 O O . SER A 1 88 ? -4.850 7.921 -4.836 1.00 85.06 88 SER A O 1
ATOM 643 N N . ASP A 1 89 ? -3.881 6.517 -3.362 1.00 78.75 89 ASP A N 1
ATOM 644 C CA . ASP A 1 89 ? -4.885 6.624 -2.298 1.00 78.75 89 ASP A CA 1
ATOM 645 C C . ASP A 1 89 ? -4.126 6.972 -1.012 1.00 78.75 89 ASP A C 1
ATOM 647 O O . ASP A 1 89 ? -3.405 6.141 -0.470 1.00 78.75 89 ASP A O 1
ATOM 651 N N . TYR A 1 90 ? -4.242 8.228 -0.565 1.00 74.31 90 TYR A N 1
ATOM 652 C CA . TYR A 1 90 ? -3.510 8.791 0.581 1.00 74.31 90 TYR A CA 1
ATOM 653 C C . TYR A 1 90 ? -1.987 8.668 0.423 1.00 74.31 90 TYR A C 1
ATOM 655 O O . TYR A 1 90 ? -1.390 9.399 -0.365 1.00 74.31 90 TYR A O 1
ATOM 663 N N . ASP A 1 91 ? -1.359 7.781 1.189 1.00 70.19 91 ASP A N 1
ATOM 664 C CA . ASP A 1 91 ? 0.077 7.509 1.210 1.00 70.19 91 ASP A CA 1
ATOM 665 C C . ASP A 1 91 ? 0.478 6.370 0.257 1.00 70.19 91 ASP A C 1
ATOM 667 O O . ASP A 1 91 ? 1.663 6.195 -0.047 1.00 70.19 91 ASP A O 1
ATOM 671 N N . GLN A 1 92 ? -0.502 5.616 -0.246 1.00 78.06 92 GLN A N 1
ATOM 672 C CA . GLN A 1 92 ? -0.264 4.484 -1.123 1.00 78.06 92 GLN A CA 1
ATOM 673 C C . GLN A 1 92 ? -0.177 4.928 -2.576 1.00 78.06 92 GLN A C 1
ATOM 675 O O . GLN A 1 92 ? -1.060 5.603 -3.109 1.00 78.06 92 GLN A O 1
ATOM 680 N N . VAL A 1 93 ? 0.885 4.491 -3.247 1.00 84.94 93 VAL A N 1
ATOM 681 C CA . VAL A 1 93 ? 1.080 4.686 -4.683 1.00 84.94 93 VAL A CA 1
ATOM 682 C C . VAL A 1 93 ? 0.923 3.337 -5.364 1.00 84.94 93 VAL A C 1
ATOM 684 O O . VAL A 1 93 ? 1.700 2.420 -5.109 1.00 84.94 93 VAL A O 1
ATOM 687 N N . THR A 1 94 ? -0.060 3.220 -6.256 1.00 88.19 94 THR A N 1
ATOM 688 C CA . THR A 1 94 ? -0.190 2.029 -7.098 1.00 88.19 94 THR A CA 1
ATOM 689 C C . THR A 1 94 ? 0.569 2.239 -8.394 1.00 88.19 94 THR A C 1
ATOM 691 O O . THR A 1 94 ? 0.364 3.234 -9.099 1.00 88.19 94 THR A O 1
ATOM 694 N N . THR A 1 95 ? 1.454 1.299 -8.710 1.00 91.25 95 THR A N 1
ATOM 695 C CA . THR A 1 95 ? 2.343 1.378 -9.869 1.00 91.25 95 THR A CA 1
ATOM 696 C C . THR A 1 95 ? 2.210 0.135 -10.728 1.00 91.25 95 THR A C 1
ATOM 698 O O . THR A 1 95 ? 1.923 -0.944 -10.216 1.00 91.25 95 THR A O 1
ATOM 701 N N . ALA A 1 96 ? 2.431 0.293 -12.028 1.00 91.88 96 ALA A N 1
ATOM 702 C CA . ALA A 1 96 ? 2.723 -0.822 -12.915 1.00 91.88 96 ALA A CA 1
ATOM 703 C C . ALA A 1 96 ? 4.143 -0.659 -13.438 1.00 91.88 96 ALA A C 1
ATOM 705 O O . ALA A 1 96 ? 4.569 0.458 -13.738 1.00 91.88 96 ALA A O 1
ATOM 706 N N . ALA A 1 97 ? 4.863 -1.771 -13.549 1.00 92.31 97 ALA A N 1
ATOM 707 C CA . ALA A 1 97 ? 6.195 -1.796 -14.120 1.00 92.31 97 ALA A CA 1
ATOM 708 C C . ALA A 1 97 ? 6.364 -3.014 -15.027 1.00 92.31 97 ALA A C 1
ATOM 710 O O . ALA A 1 97 ? 5.936 -4.116 -14.691 1.00 92.31 97 ALA A O 1
ATOM 711 N N . ILE A 1 98 ? 7.020 -2.807 -16.164 1.00 92.81 98 ILE A N 1
ATOM 712 C CA . ILE A 1 98 ? 7.489 -3.867 -17.051 1.00 92.81 98 ILE A CA 1
ATOM 713 C C . ILE A 1 98 ? 9.006 -3.858 -16.971 1.00 92.81 98 ILE A C 1
ATOM 715 O O . ILE A 1 98 ? 9.642 -2.886 -17.378 1.00 92.81 98 ILE A O 1
ATOM 719 N N . TRP A 1 99 ? 9.584 -4.928 -16.432 1.00 92.31 99 TRP A N 1
ATOM 720 C CA . TRP A 1 99 ? 11.032 -5.096 -16.360 1.00 92.31 99 TRP A CA 1
ATOM 721 C C . TRP A 1 99 ? 11.567 -5.779 -17.612 1.00 92.31 99 TRP A C 1
ATOM 723 O O . TRP A 1 99 ? 10.896 -6.600 -18.239 1.00 92.31 99 TRP A O 1
ATOM 733 N N . ARG A 1 100 ? 12.792 -5.415 -17.974 1.00 93.62 100 ARG A N 1
ATOM 734 C CA . ARG A 1 100 ? 13.481 -5.851 -19.180 1.00 93.62 100 ARG A CA 1
ATOM 735 C C . ARG A 1 100 ? 14.903 -6.273 -18.831 1.00 93.62 100 ARG A C 1
ATOM 737 O O . ARG A 1 100 ? 15.598 -5.611 -18.059 1.00 93.62 100 ARG A O 1
ATOM 744 N N . SER A 1 101 ? 15.318 -7.369 -19.450 1.00 94.81 101 SER A N 1
ATOM 745 C CA . SER A 1 101 ? 16.678 -7.904 -19.368 1.00 94.81 101 SER A CA 1
ATOM 746 C C . SER A 1 101 ? 17.705 -7.027 -20.062 1.00 94.81 101 SER A C 1
ATOM 748 O O . SER A 1 101 ? 17.368 -6.256 -20.963 1.00 94.81 101 SER A O 1
ATOM 750 N N . ARG A 1 102 ? 18.989 -7.224 -19.725 1.00 95.50 102 ARG A N 1
ATOM 751 C CA . ARG A 1 102 ? 20.106 -6.615 -20.474 1.00 95.50 102 ARG A CA 1
ATOM 752 C C . ARG A 1 102 ? 19.999 -6.891 -21.973 1.00 95.50 102 ARG A C 1
ATOM 754 O O . ARG A 1 102 ? 20.210 -5.998 -22.782 1.00 95.50 102 ARG A O 1
ATOM 761 N N . ARG A 1 103 ? 19.611 -8.118 -22.344 1.00 95.69 103 ARG A N 1
ATOM 762 C CA . ARG A 1 103 ? 19.450 -8.533 -23.748 1.00 95.69 103 ARG A CA 1
ATOM 763 C C . ARG A 1 103 ? 18.337 -7.771 -24.472 1.00 95.69 103 ARG A C 1
ATOM 765 O O . ARG A 1 103 ? 18.435 -7.566 -25.673 1.00 95.69 103 ARG A O 1
ATOM 772 N N . GLN A 1 104 ? 17.273 -7.397 -23.764 1.00 95.56 104 GLN A N 1
ATOM 773 C CA . GLN A 1 104 ? 16.167 -6.619 -24.331 1.00 95.56 104 GLN A CA 1
ATOM 774 C C . GLN A 1 104 ? 16.493 -5.123 -24.436 1.00 95.56 104 GLN A C 1
ATOM 776 O O . GLN A 1 104 ? 15.821 -4.420 -25.186 1.00 95.56 104 GLN A O 1
ATOM 781 N N . GLY A 1 105 ? 17.484 -4.639 -23.683 1.00 96.69 105 GLY A N 1
ATOM 782 C CA . GLY A 1 105 ? 17.860 -3.230 -23.644 1.00 96.69 105 GLY A CA 1
ATOM 783 C C . GLY A 1 105 ? 16.788 -2.316 -23.044 1.00 96.69 105 GLY A C 1
ATOM 784 O O . GLY A 1 105 ? 15.738 -2.762 -22.559 1.00 96.69 105 GLY A O 1
ATOM 785 N N . ALA A 1 106 ? 17.078 -1.015 -23.077 1.00 96.62 106 ALA A N 1
ATOM 786 C CA . ALA A 1 106 ? 16.152 0.035 -22.672 1.00 96.62 106 ALA A CA 1
ATOM 787 C C . ALA A 1 106 ? 14.898 0.052 -23.573 1.00 96.62 106 ALA A C 1
ATOM 789 O O . ALA A 1 106 ? 14.990 -0.311 -24.748 1.00 96.62 106 ALA A O 1
ATOM 790 N N . PRO A 1 107 ? 13.730 0.453 -23.043 1.00 96.31 107 PRO A N 1
ATOM 791 C CA . PRO A 1 107 ? 12.514 0.563 -23.840 1.00 96.31 107 PRO A CA 1
ATOM 792 C C . PRO A 1 107 ? 12.638 1.658 -24.912 1.00 96.31 107 PRO A C 1
ATOM 794 O O . PRO A 1 107 ? 13.029 2.786 -24.620 1.00 96.31 107 PRO A O 1
ATOM 797 N N . GLY A 1 108 ? 12.278 1.328 -26.149 1.00 96.19 108 GLY A N 1
ATOM 798 C CA . GLY A 1 108 ? 12.152 2.265 -27.260 1.00 96.19 108 GLY A CA 1
ATOM 799 C C . GLY A 1 108 ? 10.758 2.894 -27.363 1.00 96.19 108 GLY A C 1
ATOM 800 O O . GLY A 1 108 ? 9.815 2.518 -26.663 1.00 96.19 108 GLY A O 1
ATOM 801 N N . ALA A 1 109 ? 10.605 3.837 -28.296 1.00 95.69 109 ALA A N 1
ATOM 802 C CA . ALA A 1 109 ? 9.360 4.586 -28.496 1.00 95.69 109 ALA A CA 1
ATOM 803 C C . ALA A 1 109 ? 8.145 3.690 -28.805 1.00 95.69 109 ALA A C 1
ATOM 805 O O . ALA A 1 109 ? 7.051 3.927 -28.296 1.00 95.69 109 ALA A O 1
ATOM 806 N N . GLU A 1 110 ? 8.333 2.636 -29.602 1.00 96.38 110 GLU A N 1
ATOM 807 C CA . GLU A 1 110 ? 7.265 1.688 -29.943 1.00 96.38 110 GLU A CA 1
ATOM 808 C C . GLU A 1 110 ? 6.744 0.938 -28.707 1.00 96.38 110 GLU A C 1
ATOM 810 O O . GLU A 1 110 ? 5.544 0.717 -28.548 1.00 96.38 110 GLU A O 1
ATOM 815 N N . GLU A 1 111 ? 7.641 0.566 -27.798 1.00 95.94 111 GLU A N 1
ATOM 816 C CA . GLU A 1 111 ? 7.305 -0.196 -26.595 1.00 95.94 111 GLU A CA 1
ATOM 817 C C . GLU A 1 111 ? 6.614 0.691 -25.561 1.00 95.94 111 GLU A C 1
ATOM 819 O O . GLU A 1 111 ? 5.627 0.268 -24.958 1.00 95.94 111 GLU A O 1
ATOM 824 N N . LEU A 1 112 ? 7.065 1.943 -25.433 1.00 95.69 112 LEU A N 1
ATOM 825 C CA . LEU A 1 112 ? 6.387 2.967 -24.640 1.00 95.69 112 LEU A CA 1
ATOM 826 C C . LEU A 1 112 ? 4.967 3.222 -25.163 1.00 95.69 112 LEU A C 1
ATOM 828 O O . LEU A 1 112 ? 4.027 3.267 -24.370 1.00 95.69 112 LEU A O 1
ATOM 832 N N . ALA A 1 113 ? 4.780 3.316 -26.485 1.00 95.94 113 ALA A N 1
ATOM 833 C CA . ALA A 1 113 ? 3.462 3.497 -27.094 1.00 95.94 113 ALA A CA 1
ATOM 834 C C . ALA A 1 113 ? 2.529 2.301 -26.834 1.00 95.94 113 ALA A C 1
ATOM 836 O O . ALA A 1 113 ? 1.359 2.483 -26.492 1.00 95.94 113 ALA A O 1
ATOM 837 N N . ARG A 1 114 ? 3.046 1.068 -26.924 1.00 96.25 114 ARG A N 1
ATOM 838 C CA . ARG A 1 114 ? 2.286 -0.145 -26.572 1.00 96.25 114 ARG A CA 1
ATOM 839 C C . ARG A 1 114 ? 1.913 -0.177 -25.095 1.00 96.25 114 ARG A C 1
ATOM 841 O O . ARG A 1 114 ? 0.786 -0.538 -24.766 1.00 96.25 114 ARG A O 1
ATOM 848 N N . PHE A 1 115 ? 2.830 0.210 -24.209 1.00 95.62 115 PHE A N 1
ATOM 849 C CA . PHE A 1 115 ? 2.530 0.269 -22.784 1.00 95.62 115 PHE A CA 1
ATOM 850 C C . PHE A 1 115 ? 1.468 1.335 -22.489 1.00 95.62 115 PHE A C 1
ATOM 852 O O . PHE A 1 115 ? 0.520 1.055 -21.760 1.00 95.62 115 PHE A O 1
ATOM 859 N N . ALA A 1 116 ? 1.556 2.505 -23.133 1.00 96.12 116 ALA A N 1
ATOM 860 C CA . ALA A 1 116 ? 0.557 3.569 -23.037 1.00 96.12 116 ALA A CA 1
ATOM 861 C C . ALA A 1 116 ? -0.844 3.093 -23.440 1.00 96.12 116 ALA A C 1
ATOM 863 O O . ALA A 1 116 ? -1.813 3.388 -22.740 1.00 96.12 116 ALA A O 1
ATOM 864 N N . ALA A 1 117 ? -0.943 2.308 -24.516 1.00 96.81 117 ALA A N 1
ATOM 865 C CA . ALA A 1 117 ? -2.213 1.794 -25.019 1.00 96.81 117 ALA A CA 1
ATOM 866 C C . ALA A 1 117 ? -2.955 0.892 -24.013 1.00 96.81 117 ALA A C 1
ATOM 868 O O . ALA A 1 117 ? -4.183 0.879 -24.012 1.00 96.81 117 ALA A O 1
ATOM 869 N N . ILE A 1 118 ? -2.241 0.173 -23.136 1.00 95.56 118 ILE A N 1
ATOM 870 C CA . ILE A 1 118 ? -2.859 -0.723 -22.140 1.00 95.56 118 ILE A CA 1
ATOM 871 C C . ILE A 1 118 ? -3.102 -0.065 -20.773 1.00 95.56 118 ILE A C 1
ATOM 873 O O . ILE A 1 118 ? -3.759 -0.660 -19.917 1.00 95.56 118 ILE A O 1
ATOM 877 N N . LEU A 1 119 ? -2.595 1.153 -20.536 1.00 94.38 119 LEU A N 1
ATOM 878 C CA . LEU A 1 119 ? -2.724 1.823 -19.236 1.00 94.38 119 LEU A CA 1
ATOM 879 C C . LEU A 1 119 ? -4.166 2.020 -18.757 1.00 94.38 119 LEU A C 1
ATOM 881 O O . LEU A 1 119 ? -4.388 1.821 -17.560 1.00 94.38 119 LEU A O 1
ATOM 885 N N . PRO A 1 120 ? -5.141 2.403 -19.610 1.00 95.19 120 PRO A N 1
ATOM 886 C CA . PRO A 1 120 ? -6.523 2.555 -19.163 1.00 95.19 120 PRO A CA 1
ATOM 887 C C . PRO A 1 120 ? -7.072 1.248 -18.585 1.00 95.19 120 PRO A C 1
ATOM 889 O O . PRO A 1 120 ? -7.526 1.223 -17.446 1.00 95.19 120 PRO A O 1
ATOM 892 N N . THR A 1 121 ? -6.893 0.134 -19.300 1.00 94.56 121 THR A N 1
ATOM 893 C CA . THR A 1 121 ? -7.338 -1.191 -18.851 1.00 94.56 121 THR A CA 1
ATOM 894 C C . THR A 1 121 ? -6.645 -1.630 -17.562 1.00 94.56 121 THR A C 1
ATOM 896 O O . THR A 1 121 ? -7.293 -2.177 -16.672 1.00 94.56 121 THR A O 1
ATOM 899 N N . LEU A 1 122 ? -5.340 -1.366 -17.420 1.00 91.94 122 LEU A N 1
ATOM 900 C CA . LEU A 1 122 ? -4.618 -1.659 -16.177 1.00 91.94 122 LEU A CA 1
ATOM 901 C C . LEU A 1 122 ? -5.153 -0.844 -14.994 1.00 91.94 122 LEU A C 1
ATOM 903 O O . LEU A 1 122 ? -5.291 -1.381 -13.895 1.00 91.94 122 LEU A O 1
ATOM 907 N N . ARG A 1 123 ? -5.474 0.439 -15.202 1.00 91.31 123 ARG A N 1
ATOM 908 C CA . ARG A 1 123 ? -6.069 1.286 -14.161 1.00 91.31 123 ARG A CA 1
ATOM 909 C C . ARG A 1 123 ? -7.447 0.774 -13.754 1.00 91.31 123 ARG A C 1
ATOM 911 O O . ARG A 1 123 ? -7.713 0.699 -12.555 1.00 91.31 123 ARG A O 1
ATOM 918 N N . ASP A 1 124 ? -8.291 0.425 -14.716 1.00 92.31 124 ASP A N 1
ATOM 919 C CA . ASP A 1 124 ? -9.641 -0.076 -14.449 1.00 92.31 124 ASP A CA 1
ATOM 920 C C . ASP A 1 124 ? -9.589 -1.390 -13.665 1.00 92.31 124 ASP A C 1
ATOM 922 O O . ASP A 1 124 ? -10.273 -1.534 -12.653 1.00 92.31 124 ASP A O 1
ATOM 926 N N . ALA A 1 125 ? -8.703 -2.311 -14.057 1.00 90.56 125 ALA A N 1
ATOM 927 C CA . ALA A 1 125 ? -8.495 -3.573 -13.352 1.00 90.56 125 ALA A CA 1
ATOM 928 C C . ALA A 1 125 ? -8.030 -3.363 -11.902 1.00 90.56 125 ALA A C 1
ATOM 930 O O . ALA A 1 125 ? -8.581 -3.961 -10.978 1.00 90.56 125 ALA A O 1
ATOM 931 N N . VAL A 1 126 ? -7.051 -2.480 -11.681 1.00 88.31 126 VAL A N 1
ATOM 932 C CA . VAL A 1 126 ? -6.583 -2.127 -10.331 1.00 88.31 126 VAL A CA 1
ATOM 933 C C . VAL A 1 126 ? -7.694 -1.478 -9.509 1.00 88.31 126 VAL A C 1
ATOM 935 O O . VAL A 1 126 ? -7.849 -1.786 -8.330 1.00 88.31 126 VAL A O 1
ATOM 938 N N . THR A 1 127 ? -8.476 -0.589 -10.117 1.00 88.94 127 THR A N 1
ATOM 939 C CA . THR A 1 127 ? -9.564 0.118 -9.432 1.00 88.94 127 THR A CA 1
ATOM 940 C C . THR A 1 127 ? -10.641 -0.869 -9.001 1.00 88.94 127 THR A C 1
ATOM 942 O O . THR A 1 127 ? -11.030 -0.872 -7.834 1.00 88.94 127 THR A O 1
ATOM 945 N N . LEU A 1 128 ? -11.042 -1.770 -9.901 1.00 90.62 128 LEU A N 1
ATOM 946 C CA . LEU A 1 128 ? -11.974 -2.849 -9.601 1.00 90.62 128 LEU A CA 1
ATOM 947 C C . LEU A 1 128 ? -11.455 -3.743 -8.467 1.00 90.62 128 LEU A C 1
ATOM 949 O O . LEU A 1 128 ? -12.203 -4.028 -7.535 1.00 90.62 128 LEU A O 1
ATOM 953 N N . GLN A 1 129 ? -10.180 -4.141 -8.496 1.00 86.88 129 GLN A N 1
ATOM 954 C CA . GLN A 1 129 ? -9.590 -4.941 -7.418 1.00 86.88 129 GLN A CA 1
ATOM 955 C C . GLN A 1 129 ? -9.661 -4.213 -6.067 1.00 86.88 129 GLN A C 1
ATOM 957 O O . GLN A 1 129 ? -10.100 -4.792 -5.077 1.00 86.88 129 GLN A O 1
ATOM 962 N N . LEU A 1 130 ? -9.295 -2.929 -6.017 1.00 84.38 130 LEU A N 1
ATOM 963 C CA . LEU A 1 130 ? -9.360 -2.138 -4.783 1.00 84.38 130 LEU A CA 1
ATOM 964 C C . LEU A 1 130 ? -10.796 -1.993 -4.257 1.00 84.38 130 LEU A C 1
ATOM 966 O O . LEU A 1 130 ? -11.012 -1.968 -3.044 1.00 84.38 130 LEU A O 1
ATOM 970 N N . GLU A 1 131 ? -11.786 -1.891 -5.143 1.00 87.25 131 GLU A N 1
ATOM 971 C CA . GLU A 1 131 ? -13.199 -1.889 -4.759 1.00 87.25 131 GLU A CA 1
ATOM 972 C C . GLU A 1 131 ? -13.654 -3.239 -4.202 1.00 87.25 131 GLU A C 1
ATOM 974 O O . GLU A 1 131 ? -14.356 -3.270 -3.187 1.00 87.25 131 GLU A O 1
ATOM 979 N N . LEU A 1 132 ? -13.238 -4.344 -4.825 1.00 88.75 132 LEU A N 1
ATOM 980 C CA . LEU A 1 132 ? -13.523 -5.693 -4.339 1.00 88.75 132 LEU A CA 1
ATOM 981 C C . LEU A 1 132 ? -12.917 -5.918 -2.952 1.00 88.75 132 LEU A C 1
ATOM 983 O O . LEU A 1 132 ? -13.635 -6.349 -2.051 1.00 88.75 132 LEU A O 1
ATOM 987 N N . ASP A 1 133 ? -11.662 -5.522 -2.734 1.00 85.19 133 ASP A N 1
ATOM 988 C CA . ASP A 1 133 ? -11.022 -5.584 -1.417 1.00 85.19 133 ASP A CA 1
ATOM 989 C C . ASP A 1 133 ? -11.811 -4.794 -0.363 1.00 85.19 133 ASP A C 1
ATOM 991 O O . ASP A 1 133 ? -12.029 -5.262 0.754 1.00 85.19 133 ASP A O 1
ATOM 995 N N . ARG A 1 134 ? -12.239 -3.565 -0.695 1.00 85.75 134 ARG A N 1
ATOM 996 C CA . ARG A 1 134 ? -13.027 -2.725 0.223 1.00 85.75 134 ARG A CA 1
ATOM 997 C C . ARG A 1 134 ? -14.346 -3.403 0.588 1.00 85.75 134 ARG A C 1
ATOM 999 O O . ARG A 1 134 ? -14.723 -3.395 1.758 1.00 85.75 134 ARG A O 1
ATOM 1006 N N . ARG A 1 135 ? -15.026 -4.022 -0.382 1.00 90.50 135 ARG A N 1
ATOM 1007 C CA . ARG A 1 135 ? -16.252 -4.796 -0.132 1.00 90.50 135 ARG A CA 1
ATOM 1008 C C . ARG A 1 135 ? -15.977 -6.030 0.725 1.00 90.50 135 ARG A C 1
ATOM 1010 O O . ARG A 1 135 ? -16.753 -6.295 1.638 1.00 90.50 135 ARG A O 1
ATOM 1017 N N . ALA A 1 136 ? -14.871 -6.737 0.500 1.00 90.56 136 ALA A N 1
ATOM 1018 C CA . ALA A 1 136 ? -14.477 -7.883 1.320 1.00 90.56 136 ALA A CA 1
ATOM 1019 C C . ALA A 1 136 ? -14.314 -7.489 2.799 1.00 90.56 136 ALA A C 1
ATOM 1021 O O . ALA A 1 136 ? -14.892 -8.132 3.673 1.00 90.56 136 ALA A O 1
ATOM 1022 N N . PHE A 1 137 ? -13.653 -6.361 3.091 1.00 90.56 137 PHE A N 1
ATOM 1023 C CA . PHE A 1 137 ? -13.564 -5.851 4.466 1.00 90.56 137 PHE A CA 1
ATOM 1024 C C . PHE A 1 137 ? -14.924 -5.494 5.070 1.00 90.56 137 PHE A C 1
ATOM 1026 O O . PHE A 1 137 ? -15.138 -5.719 6.259 1.00 90.56 137 PHE A O 1
ATOM 1033 N N . GLN A 1 138 ? -15.858 -4.962 4.278 1.00 91.81 138 GLN A N 1
ATOM 1034 C CA . GLN A 1 138 ? -17.218 -4.686 4.752 1.00 91.81 138 GLN A CA 1
ATOM 1035 C C . GLN A 1 138 ? -17.965 -5.973 5.118 1.00 91.81 138 GLN A C 1
ATOM 1037 O O . GLN A 1 138 ? -18.651 -6.008 6.138 1.00 91.81 138 GLN A O 1
ATOM 1042 N N . PHE A 1 139 ? -17.818 -7.040 4.328 1.00 93.25 139 PHE A N 1
ATOM 1043 C CA . PHE A 1 139 ? -18.389 -8.346 4.664 1.00 93.25 139 PHE A CA 1
ATOM 1044 C C . PHE A 1 139 ? -17.750 -8.939 5.923 1.00 93.25 139 PHE A C 1
ATOM 1046 O O . PHE A 1 139 ? -18.471 -9.361 6.827 1.00 93.25 139 PHE A O 1
ATOM 1053 N N . ALA A 1 140 ? -16.422 -8.888 6.031 1.00 91.31 140 ALA A N 1
ATOM 1054 C CA . ALA A 1 140 ? -15.703 -9.359 7.209 1.00 91.31 140 ALA A CA 1
ATOM 1055 C C . ALA A 1 140 ? -16.118 -8.586 8.474 1.00 91.31 140 ALA A C 1
ATOM 1057 O O . ALA A 1 140 ? -16.365 -9.185 9.518 1.00 91.31 140 ALA A O 1
ATOM 1058 N N . ALA A 1 141 ? -16.303 -7.267 8.375 1.00 93.75 141 ALA A N 1
ATOM 1059 C CA . ALA A 1 141 ? -16.803 -6.438 9.469 1.00 93.75 141 ALA A CA 1
ATOM 1060 C C . ALA A 1 141 ? -18.201 -6.846 9.946 1.00 93.75 141 ALA A C 1
ATOM 1062 O O . ALA A 1 141 ? -18.420 -6.932 11.152 1.00 93.75 141 ALA A O 1
ATOM 1063 N N . ARG A 1 142 ? -19.108 -7.178 9.021 1.00 93.69 142 ARG A N 1
ATOM 1064 C CA . ARG A 1 142 ? -20.456 -7.662 9.359 1.00 93.69 142 ARG A CA 1
ATOM 1065 C C . ARG A 1 142 ? -20.450 -9.009 10.074 1.00 93.69 142 ARG A C 1
ATOM 1067 O O . ARG A 1 142 ? -21.357 -9.283 10.850 1.00 93.69 142 ARG A O 1
ATOM 1074 N N . SER A 1 143 ? -19.437 -9.852 9.862 1.00 94.44 143 SER A N 1
ATOM 1075 C CA . SER A 1 143 ? -19.338 -11.122 10.597 1.00 94.44 143 SER A CA 1
ATOM 1076 C C . SER A 1 143 ? -19.198 -10.915 12.116 1.00 94.44 143 SER A C 1
ATOM 1078 O O . SER A 1 143 ? -19.709 -11.714 12.899 1.00 94.44 143 SER A O 1
ATOM 1080 N N . TRP A 1 144 ? -18.594 -9.802 12.547 1.00 95.69 144 TRP A N 1
ATOM 1081 C CA . TRP A 1 144 ? -18.446 -9.451 13.963 1.00 95.69 144 TRP A CA 1
ATOM 1082 C C . TRP A 1 144 ? -19.733 -8.937 14.615 1.00 95.69 144 TRP A C 1
ATOM 1084 O O . TRP A 1 144 ? -19.830 -8.920 15.846 1.00 95.69 144 TRP A O 1
ATOM 1094 N N . ASP A 1 145 ? -20.737 -8.554 13.822 1.00 94.38 145 ASP A N 1
ATOM 1095 C CA . ASP A 1 145 ? -22.030 -8.119 14.353 1.00 94.38 145 ASP A CA 1
ATOM 1096 C C . ASP A 1 145 ? -22.757 -9.276 15.056 1.00 94.38 145 ASP A C 1
ATOM 1098 O O . ASP A 1 145 ? -23.416 -9.060 16.073 1.00 94.38 145 ASP A O 1
ATOM 1102 N N . TYR A 1 146 ? -22.548 -10.523 14.611 1.00 94.50 146 TYR A N 1
ATOM 1103 C CA . TYR A 1 146 ? -23.123 -11.713 15.252 1.00 94.50 146 TYR A CA 1
ATOM 1104 C C . TYR A 1 146 ? -22.600 -11.958 16.672 1.00 94.50 146 TYR A C 1
ATOM 1106 O O . TYR A 1 146 ? -23.304 -12.542 17.492 1.00 94.50 146 TYR A O 1
ATOM 1114 N N . THR A 1 147 ? -21.383 -11.506 16.987 1.00 94.94 147 THR A N 1
ATOM 1115 C CA . THR A 1 147 ? -20.788 -11.634 18.327 1.00 94.94 147 THR A CA 1
ATOM 1116 C C . THR A 1 147 ? -20.847 -10.332 19.120 1.00 94.94 147 THR A C 1
ATOM 1118 O O . THR A 1 147 ? -20.264 -10.252 20.202 1.00 94.94 147 THR A O 1
ATOM 1121 N N . SER A 1 148 ? -21.500 -9.289 18.582 1.00 94.69 148 SER A N 1
ATOM 1122 C CA . SER A 1 148 ? -21.528 -7.936 19.159 1.00 94.69 148 SER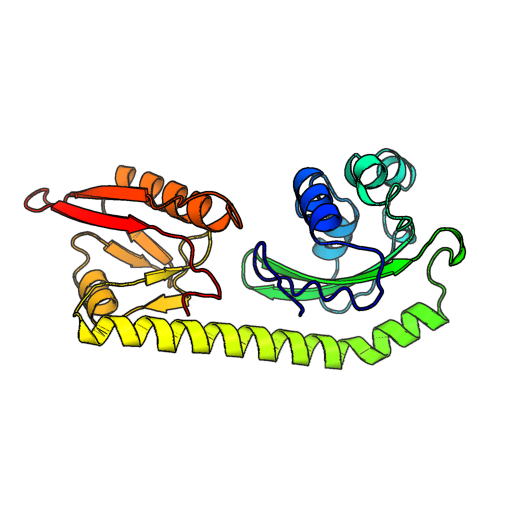 A CA 1
ATOM 1123 C C . SER A 1 148 ? -20.132 -7.408 19.525 1.00 94.69 148 SER A C 1
ATOM 1125 O O . SER A 1 148 ? -19.970 -6.636 20.470 1.00 94.69 148 SER A O 1
ATOM 1127 N N . THR A 1 149 ? -19.096 -7.850 18.805 1.00 95.12 149 THR A N 1
ATOM 1128 C CA . THR A 1 149 ? -17.707 -7.495 19.103 1.00 95.12 149 THR A CA 1
ATOM 1129 C C . THR A 1 149 ? -17.319 -6.235 18.325 1.00 95.12 149 THR A C 1
ATOM 1131 O O . THR A 1 149 ? -17.443 -6.215 17.096 1.00 95.12 149 THR A O 1
ATOM 1134 N N . PRO A 1 150 ? -16.827 -5.173 18.993 1.00 97.00 150 PRO A N 1
ATOM 1135 C CA . PRO A 1 150 ? -16.280 -4.007 18.309 1.00 97.00 150 PRO A CA 1
ATOM 1136 C C . PRO A 1 150 ? -15.041 -4.388 17.489 1.00 97.00 150 PRO A C 1
ATOM 1138 O O . PRO A 1 150 ? -13.998 -4.717 18.053 1.00 97.00 150 PRO A O 1
ATOM 1141 N N . ALA A 1 151 ? -15.145 -4.336 16.161 1.00 96.56 151 ALA A N 1
ATOM 1142 C CA . ALA A 1 151 ? -14.063 -4.676 15.244 1.00 96.56 151 ALA A CA 1
ATOM 1143 C C . ALA A 1 151 ? -13.815 -3.550 14.234 1.00 96.56 151 ALA A C 1
ATOM 1145 O O . ALA A 1 151 ? -14.752 -3.013 13.642 1.00 96.56 151 ALA A O 1
ATOM 1146 N N . PHE A 1 152 ? -12.538 -3.227 14.017 1.00 96.94 152 PHE A N 1
ATOM 1147 C CA . PHE A 1 152 ? -12.078 -2.213 13.068 1.00 96.94 152 PHE A CA 1
ATOM 1148 C C . PHE A 1 152 ? -11.077 -2.832 12.100 1.00 96.94 152 PHE A C 1
ATOM 1150 O O . PHE A 1 152 ? -10.045 -3.355 12.518 1.00 96.94 152 PHE A O 1
ATOM 1157 N N . TYR A 1 153 ? -11.347 -2.705 10.807 1.00 94.62 153 TYR A N 1
ATOM 1158 C CA . TYR A 1 153 ? -10.382 -2.969 9.747 1.00 94.62 153 TYR A CA 1
ATOM 1159 C C . TYR A 1 153 ? -9.732 -1.645 9.383 1.00 94.62 153 TYR A C 1
ATOM 1161 O O . TYR A 1 153 ? -10.432 -0.698 9.028 1.00 94.62 153 TYR A O 1
ATOM 1169 N N . CYS A 1 154 ? -8.410 -1.552 9.490 1.00 93.19 154 CYS A N 1
ATOM 1170 C CA . CYS A 1 154 ? -7.685 -0.316 9.223 1.00 93.19 154 CYS A CA 1
ATOM 1171 C C . CYS A 1 154 ? -6.397 -0.548 8.437 1.00 93.19 154 CYS A C 1
ATOM 1173 O O . CYS A 1 154 ? -5.876 -1.661 8.380 1.00 93.19 154 CYS A O 1
ATOM 1175 N N . ASP A 1 155 ? -5.917 0.519 7.807 1.00 89.12 155 ASP A N 1
ATOM 1176 C CA . ASP A 1 155 ? -4.619 0.560 7.141 1.00 89.12 155 ASP A CA 1
ATOM 1177 C C . ASP A 1 155 ? -3.475 0.869 8.145 1.00 89.12 155 ASP A C 1
ATOM 1179 O O . ASP A 1 155 ? -3.733 1.111 9.333 1.00 89.12 155 ASP A O 1
ATOM 1183 N N . PRO A 1 156 ? -2.197 0.888 7.709 1.00 87.62 156 PRO A N 1
ATOM 1184 C CA . PRO A 1 156 ? -1.061 1.189 8.587 1.00 87.62 156 PRO A CA 1
ATOM 1185 C C . PRO A 1 156 ? -1.115 2.570 9.262 1.00 87.62 156 PRO A C 1
ATOM 1187 O O . PRO A 1 156 ? -0.392 2.800 10.236 1.00 87.62 156 PRO A O 1
ATOM 1190 N N . HIS A 1 157 ? -1.950 3.482 8.757 1.00 89.44 157 HIS A N 1
ATOM 1191 C CA . HIS A 1 157 ? -2.137 4.847 9.239 1.00 89.44 157 HIS A CA 1
ATOM 1192 C C . HIS A 1 157 ? -3.361 5.003 10.145 1.00 89.44 157 HIS A C 1
ATOM 1194 O O . HIS A 1 157 ? -3.698 6.126 10.520 1.00 89.44 157 HIS A O 1
ATOM 1200 N N . LEU A 1 158 ? -3.987 3.893 10.556 1.00 93.88 158 LEU A N 1
ATOM 1201 C CA . LEU A 1 158 ? -5.211 3.860 11.361 1.00 93.88 158 LEU A CA 1
ATOM 1202 C C . LEU A 1 158 ? -6.442 4.422 10.639 1.00 93.88 158 LEU A C 1
ATOM 1204 O O . LEU A 1 158 ? -7.449 4.701 11.294 1.00 93.88 158 LEU A O 1
ATOM 1208 N N . ARG A 1 159 ? -6.419 4.571 9.311 1.00 93.06 159 ARG A N 1
ATOM 1209 C CA . ARG A 1 159 ? -7.633 4.888 8.558 1.00 93.06 159 ARG A CA 1
ATOM 1210 C C . ARG A 1 159 ? -8.532 3.661 8.547 1.00 93.06 159 ARG A C 1
ATOM 1212 O O . ARG A 1 159 ? -8.097 2.570 8.186 1.00 93.06 159 ARG A O 1
ATOM 1219 N N . VAL A 1 160 ? -9.791 3.832 8.926 1.00 94.38 160 VAL A N 1
ATOM 1220 C CA . VAL A 1 160 ? -10.759 2.737 8.990 1.00 94.38 160 VAL A CA 1
ATOM 1221 C C . VAL A 1 160 ? -11.289 2.427 7.590 1.00 94.38 160 VAL A C 1
ATOM 1223 O O . VAL A 1 160 ? -11.840 3.288 6.909 1.00 94.38 160 VAL A O 1
ATOM 1226 N N . LEU A 1 161 ? -11.097 1.187 7.149 1.00 92.25 161 LEU A N 1
ATOM 1227 C CA . LEU A 1 161 ? -11.577 0.653 5.874 1.00 92.25 161 LEU A CA 1
ATOM 1228 C C . LEU A 1 161 ? -12.986 0.061 6.012 1.00 92.25 161 LEU A C 1
ATOM 1230 O O . LEU A 1 161 ? -13.804 0.198 5.106 1.00 92.25 161 LEU A O 1
ATOM 1234 N N . ALA A 1 162 ? -13.263 -0.580 7.151 1.00 95.00 162 ALA A N 1
ATOM 1235 C CA . ALA A 1 162 ? -14.570 -1.108 7.532 1.00 95.00 162 ALA A CA 1
ATOM 1236 C C . ALA A 1 162 ? -14.647 -1.272 9.058 1.00 95.00 162 ALA A C 1
ATOM 1238 O O . ALA A 1 162 ? -13.617 -1.401 9.724 1.00 95.00 162 ALA A O 1
ATOM 1239 N N . MET A 1 163 ? -15.853 -1.290 9.621 1.00 97.56 163 MET A N 1
ATOM 1240 C CA . MET A 1 163 ? -16.067 -1.532 11.049 1.00 97.56 163 MET A CA 1
ATOM 1241 C C . MET A 1 163 ? -17.412 -2.214 11.301 1.00 97.56 163 MET A C 1
ATOM 1243 O O . MET A 1 163 ? -18.324 -2.075 10.487 1.00 97.56 163 MET A O 1
ATOM 1247 N N . SER A 1 164 ? -17.509 -2.967 12.397 1.00 97.69 164 SER A N 1
ATOM 1248 C CA . SER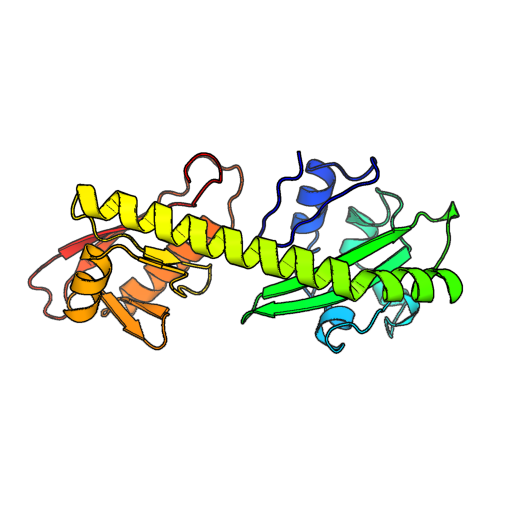 A 1 164 ? -18.771 -3.568 12.850 1.00 97.69 164 SER A CA 1
ATOM 1249 C C . SER A 1 164 ? -19.714 -2.506 13.433 1.00 97.69 164 SER A C 1
ATOM 1251 O O . SER A 1 164 ? -19.269 -1.431 13.847 1.00 97.69 164 SER A O 1
ATOM 1253 N N . ALA A 1 165 ? -21.011 -2.799 13.535 1.00 97.44 165 ALA A N 1
ATOM 1254 C CA . ALA A 1 165 ? -21.987 -1.914 14.174 1.00 97.44 165 ALA A CA 1
ATOM 1255 C C . ALA A 1 165 ? -21.639 -1.670 15.655 1.00 97.44 165 ALA A C 1
ATOM 1257 O O . ALA A 1 165 ? -21.747 -0.555 16.167 1.00 97.44 165 ALA A O 1
ATOM 1258 N N . ALA A 1 166 ? -21.135 -2.700 16.346 1.00 97.19 166 ALA A N 1
ATOM 1259 C CA . ALA A 1 166 ? -20.632 -2.570 17.714 1.00 97.19 166 ALA A CA 1
ATOM 1260 C C . ALA A 1 166 ? -19.421 -1.624 17.808 1.00 97.19 166 ALA A C 1
ATOM 1262 O O . ALA A 1 166 ? -19.291 -0.876 18.778 1.00 97.19 166 ALA A O 1
ATOM 1263 N N . ALA A 1 167 ? -18.553 -1.621 16.794 1.00 97.69 167 ALA A N 1
ATOM 1264 C CA . ALA A 1 167 ? -17.435 -0.691 16.691 1.00 97.69 167 ALA A CA 1
ATOM 1265 C C . ALA A 1 167 ? -17.897 0.747 16.440 1.00 97.69 167 ALA A C 1
ATOM 1267 O O . ALA A 1 167 ? -17.418 1.660 17.112 1.00 97.69 167 ALA A O 1
ATOM 1268 N N . GLU A 1 168 ? -18.859 0.955 15.545 1.00 97.56 168 GLU A N 1
ATOM 1269 C CA . GLU A 1 168 ? -19.441 2.277 15.305 1.00 97.56 168 GLU A CA 1
ATOM 1270 C C . GLU A 1 168 ? -20.053 2.865 16.589 1.00 97.56 168 GLU A C 1
ATOM 1272 O O . GLU A 1 168 ? -19.755 4.003 16.959 1.00 97.56 168 GLU A O 1
ATOM 1277 N N . MET A 1 169 ? -20.816 2.061 17.341 1.00 97.19 169 MET A N 1
ATOM 1278 C CA . MET A 1 169 ? -21.349 2.461 18.649 1.00 97.19 169 MET A CA 1
ATOM 1279 C C . MET A 1 169 ? -20.252 2.731 19.688 1.00 97.19 169 MET A C 1
ATOM 1281 O O . MET A 1 169 ? -20.368 3.661 20.485 1.00 97.19 169 MET A O 1
ATOM 1285 N N . ALA A 1 170 ? -19.188 1.926 19.718 1.00 96.12 170 ALA A N 1
ATOM 1286 C CA . ALA A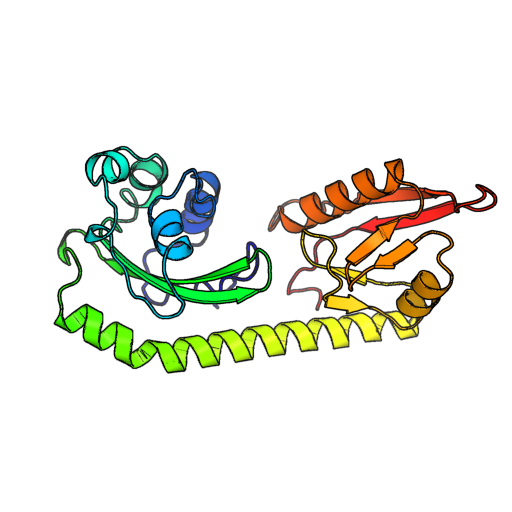 1 170 ? -18.071 2.148 20.636 1.00 96.12 170 ALA A CA 1
ATOM 1287 C C . ALA A 1 170 ? -17.337 3.464 20.325 1.00 96.12 170 ALA A C 1
ATOM 1289 O O . ALA A 1 170 ? -16.974 4.200 21.243 1.00 96.12 170 ALA A O 1
ATOM 1290 N N . ALA A 1 171 ? -17.159 3.783 19.041 1.00 96.56 171 ALA A N 1
ATOM 1291 C CA . ALA A 1 171 ? -16.523 5.018 18.600 1.00 96.56 171 ALA A CA 1
ATOM 1292 C C . ALA A 1 171 ? -17.392 6.262 18.833 1.00 96.56 171 ALA A C 1
ATOM 1294 O O . ALA A 1 171 ? -16.853 7.319 19.162 1.00 96.56 171 ALA A O 1
ATOM 1295 N N . SER A 1 172 ? -18.719 6.156 18.705 1.00 96.44 172 SER A N 1
ATOM 1296 C CA . SER A 1 172 ? -19.625 7.287 18.947 1.00 96.44 172 SER A CA 1
ATOM 1297 C C . SER A 1 172 ? -19.663 7.705 20.419 1.00 96.44 172 SER A C 1
ATOM 1299 O O . SER A 1 172 ? -19.725 8.898 20.712 1.00 96.44 172 SER A O 1
ATOM 1301 N N . LYS A 1 173 ? -19.522 6.751 21.349 1.00 95.44 173 LYS A N 1
ATOM 1302 C CA . LYS A 1 173 ? -19.412 7.029 22.791 1.00 95.44 173 LYS A CA 1
ATOM 1303 C C . LYS A 1 173 ? -18.143 7.791 23.169 1.00 95.44 173 LYS A C 1
ATOM 1305 O O . LYS A 1 173 ? -18.136 8.466 24.191 1.00 95.44 173 LYS A O 1
ATOM 1310 N N . SER A 1 174 ? -17.079 7.692 22.366 1.00 94.25 174 SER A N 1
ATOM 1311 C CA . SER A 1 174 ? -15.796 8.369 22.615 1.00 94.25 174 SER A CA 1
ATOM 1312 C C . SER A 1 174 ? -15.192 8.097 24.004 1.00 94.25 174 SER A C 1
ATOM 1314 O O . SER A 1 174 ? -14.481 8.937 24.546 1.00 94.25 174 SER A O 1
ATOM 1316 N N . GLU A 1 175 ? -15.462 6.925 24.588 1.00 94.38 175 GLU A N 1
ATOM 1317 C CA . GLU A 1 175 ? -14.993 6.556 25.934 1.00 94.38 175 GLU A CA 1
ATOM 1318 C C . GLU A 1 175 ? -13.546 6.039 25.921 1.00 94.38 175 GLU A C 1
ATOM 1320 O O . GLU A 1 175 ? -12.710 6.457 26.719 1.00 94.38 175 GLU A O 1
ATOM 1325 N N . PHE A 1 176 ? -13.233 5.151 24.974 1.00 95.75 176 PHE A N 1
ATOM 1326 C CA . PHE A 1 176 ? -11.886 4.596 24.781 1.00 95.75 176 PHE A CA 1
ATOM 1327 C C . PHE A 1 176 ? -11.306 4.968 23.420 1.00 95.75 176 PHE A C 1
ATOM 1329 O O . PHE A 1 176 ? -10.105 5.223 23.286 1.00 95.75 176 PHE A O 1
ATOM 1336 N N . ILE A 1 177 ? -12.169 4.992 22.402 1.00 96.12 177 ILE A N 1
ATOM 1337 C CA . ILE A 1 177 ? -11.808 5.210 21.006 1.00 96.12 177 ILE A CA 1
ATOM 1338 C C . ILE A 1 177 ? -12.724 6.263 20.398 1.00 96.12 177 ILE A C 1
ATOM 1340 O O . ILE A 1 177 ? -13.890 6.351 20.767 1.00 96.12 177 ILE A O 1
ATOM 1344 N N . SER A 1 178 ? -12.231 6.990 19.407 1.00 96.44 178 SER A N 1
ATOM 1345 C CA . SER A 1 178 ? -13.035 7.884 18.582 1.00 96.44 178 SER A CA 1
ATOM 1346 C C . SER A 1 178 ? -12.600 7.811 17.121 1.00 96.44 178 SER A C 1
ATOM 1348 O O . SER A 1 178 ? -11.509 7.332 16.791 1.00 96.44 178 SER A O 1
ATOM 1350 N N . LEU A 1 179 ? -13.472 8.283 16.231 1.00 96.69 179 LEU A N 1
ATOM 1351 C CA . LEU A 1 179 ? -13.169 8.439 14.813 1.00 96.69 179 LEU A CA 1
ATOM 1352 C C . LEU A 1 179 ? -13.019 9.916 14.476 1.00 96.69 179 LEU A C 1
ATOM 1354 O O . LEU A 1 179 ? -13.946 10.706 14.644 1.00 96.69 179 LEU A O 1
ATOM 1358 N N . ARG A 1 180 ? -11.863 10.288 13.926 1.00 95.12 180 ARG A N 1
ATOM 1359 C CA . ARG A 1 180 ? -11.612 11.643 13.429 1.00 95.12 180 ARG A CA 1
ATOM 1360 C C . ARG A 1 180 ? -11.205 11.582 11.970 1.00 95.12 180 ARG A C 1
ATOM 1362 O O . ARG A 1 180 ? -10.147 11.058 11.648 1.00 95.12 180 ARG A O 1
ATOM 1369 N N . ARG A 1 181 ? -12.037 12.130 11.075 1.00 92.94 181 ARG A N 1
ATOM 1370 C CA . ARG A 1 181 ? -11.810 12.074 9.613 1.00 92.94 181 ARG A CA 1
ATOM 1371 C C . ARG A 1 181 ? -11.521 10.641 9.139 1.00 92.94 181 ARG A C 1
ATOM 1373 O O . ARG A 1 181 ? -10.557 10.406 8.415 1.00 92.94 181 ARG A O 1
ATOM 1380 N N . ASN A 1 182 ? -12.324 9.688 9.611 1.00 93.75 182 ASN A N 1
ATOM 1381 C CA . ASN A 1 182 ? -12.180 8.258 9.329 1.00 93.75 182 ASN A CA 1
ATOM 1382 C C . ASN A 1 182 ? -10.863 7.616 9.824 1.00 93.75 182 ASN A C 1
ATOM 1384 O O . ASN A 1 182 ? -10.482 6.553 9.345 1.00 93.75 182 ASN A O 1
ATOM 1388 N N . HIS A 1 183 ? -10.159 8.248 10.765 1.00 95.31 183 HIS A N 1
ATOM 1389 C CA . HIS A 1 183 ? -8.998 7.665 11.435 1.00 95.31 183 HIS A CA 1
ATOM 1390 C C . HIS A 1 183 ? -9.352 7.285 12.866 1.00 95.31 183 HIS A C 1
ATOM 1392 O O . HIS A 1 183 ? -9.977 8.071 13.585 1.00 95.31 183 HIS A O 1
ATOM 1398 N N . LEU A 1 184 ? -8.925 6.093 13.270 1.00 96.19 184 LEU A N 1
ATOM 1399 C CA . LEU A 1 184 ? -9.092 5.579 14.618 1.00 96.19 184 LEU A CA 1
ATOM 1400 C C . LEU A 1 184 ? -8.128 6.289 15.572 1.00 96.19 184 LEU A C 1
ATOM 1402 O O . LEU A 1 184 ? -6.915 6.322 15.353 1.00 96.19 184 LEU A O 1
ATOM 1406 N N . GLN A 1 185 ? -8.664 6.842 16.654 1.00 96.06 185 GLN A N 1
ATOM 1407 C CA . GLN A 1 185 ? -7.893 7.490 17.710 1.00 96.06 185 GLN A CA 1
ATOM 1408 C C . GLN A 1 185 ? -8.247 6.859 19.055 1.00 96.06 185 GLN A C 1
ATOM 1410 O O . GLN A 1 185 ? -9.416 6.614 19.328 1.00 96.06 185 GLN A O 1
ATOM 1415 N N . LEU A 1 186 ? -7.242 6.589 19.896 1.00 94.12 186 LEU A N 1
ATOM 1416 C CA . LEU A 1 186 ? -7.506 6.312 21.310 1.00 94.12 186 LEU A CA 1
ATOM 1417 C C . LEU A 1 186 ? -7.533 7.642 22.039 1.00 94.12 186 LEU A C 1
ATOM 1419 O O . LEU A 1 186 ? -6.696 8.503 21.759 1.00 94.12 186 LEU A O 1
ATOM 1423 N N . VAL A 1 187 ? -8.468 7.799 22.973 1.00 90.75 187 VAL A N 1
ATOM 1424 C CA . VAL A 1 187 ? -8.657 9.088 23.649 1.00 90.75 187 VAL A CA 1
ATOM 1425 C C . VAL A 1 187 ? -7.433 9.456 24.493 1.00 90.75 187 VAL A C 1
ATOM 1427 O O . VAL A 1 187 ? -7.008 10.609 24.496 1.00 90.75 187 VAL A O 1
ATOM 1430 N N . ALA A 1 188 ? -6.791 8.470 25.128 1.00 89.56 188 ALA A N 1
ATOM 1431 C CA . ALA A 1 188 ? -5.528 8.659 25.836 1.00 89.56 188 ALA A CA 1
ATOM 1432 C C . ALA A 1 188 ? -4.326 8.713 24.855 1.00 89.56 188 ALA A C 1
ATOM 1434 O O . ALA A 1 188 ? -4.000 7.694 24.229 1.00 89.56 188 ALA A O 1
ATOM 1435 N N . PRO A 1 189 ? -3.577 9.836 24.755 1.00 88.81 189 PRO A N 1
ATOM 1436 C CA . PRO A 1 189 ? -2.514 9.996 23.752 1.00 88.81 189 PRO A CA 1
ATOM 1437 C C . PRO A 1 189 ? -1.365 8.982 23.856 1.00 88.81 189 PRO A C 1
ATOM 1439 O O . PRO A 1 189 ? -0.810 8.549 22.841 1.00 88.81 189 PRO A O 1
ATOM 1442 N N . SER A 1 190 ? -0.997 8.579 25.076 1.00 87.69 190 SER A N 1
ATOM 1443 C CA . SER A 1 190 ? 0.037 7.563 25.318 1.00 87.69 190 SER A CA 1
ATOM 1444 C C . SER A 1 190 ? -0.360 6.200 24.741 1.00 87.69 190 SER A C 1
ATOM 1446 O O . SER A 1 190 ? 0.459 5.532 24.107 1.00 87.69 190 SER A O 1
ATOM 1448 N N . HIS A 1 191 ? -1.634 5.826 24.876 1.00 92.25 191 HIS A N 1
ATOM 1449 C CA . HIS A 1 191 ? -2.182 4.585 24.339 1.00 92.25 191 HIS A CA 1
ATOM 1450 C C . HIS A 1 191 ? -2.350 4.659 22.822 1.00 92.25 191 HIS A C 1
ATOM 1452 O O . HIS A 1 191 ? -2.069 3.678 22.137 1.00 92.25 191 HIS A O 1
ATOM 1458 N N . HIS A 1 192 ? -2.702 5.822 22.266 1.00 94.56 192 HIS A N 1
ATOM 1459 C CA . HIS A 1 192 ? -2.797 5.990 20.814 1.00 94.56 192 HIS A CA 1
ATOM 1460 C C . HIS A 1 192 ? -1.472 5.674 20.103 1.00 94.56 192 HIS A C 1
ATOM 1462 O O . HIS A 1 192 ? -1.461 4.957 19.103 1.00 94.56 192 HIS A O 1
ATOM 1468 N N . ARG A 1 193 ? -0.329 6.107 20.657 1.00 92.75 193 ARG A N 1
ATOM 1469 C CA . ARG A 1 193 ? 0.995 5.740 20.116 1.00 92.75 193 ARG A CA 1
ATOM 1470 C C . ARG A 1 193 ? 1.241 4.230 20.160 1.00 92.75 193 ARG A C 1
ATOM 1472 O O . ARG A 1 193 ? 1.863 3.687 19.248 1.00 92.75 193 ARG A O 1
ATOM 1479 N N . ARG A 1 194 ? 0.764 3.549 21.208 1.00 93.12 194 ARG A N 1
ATOM 1480 C CA . ARG A 1 194 ? 0.856 2.088 21.336 1.00 93.12 194 ARG A CA 1
ATOM 1481 C C . ARG A 1 194 ? 0.001 1.389 20.278 1.00 93.12 194 ARG A C 1
ATOM 1483 O O . ARG A 1 194 ? 0.513 0.488 19.622 1.00 93.12 194 ARG A O 1
ATOM 1490 N N . LEU A 1 195 ? -1.227 1.858 20.046 1.00 94.62 195 LEU A N 1
ATOM 1491 C CA . LEU A 1 195 ? -2.096 1.371 18.970 1.00 94.62 195 LEU A CA 1
ATOM 1492 C C . LEU A 1 195 ? -1.454 1.562 17.590 1.00 94.62 195 LEU A C 1
ATOM 1494 O O . LEU A 1 195 ? -1.374 0.608 16.824 1.00 94.62 195 LEU A O 1
ATOM 1498 N N . ALA A 1 196 ? -0.938 2.757 17.290 1.00 93.25 196 ALA A N 1
ATOM 1499 C CA . ALA A 1 196 ? -0.286 3.040 16.012 1.00 93.25 196 ALA A CA 1
ATOM 1500 C C . ALA A 1 196 ? 0.913 2.109 15.765 1.00 93.25 196 ALA A C 1
ATOM 1502 O O . ALA A 1 196 ? 1.062 1.554 14.679 1.00 93.25 196 ALA A O 1
ATOM 1503 N N . ARG A 1 197 ? 1.742 1.864 16.791 1.00 90.50 197 ARG A N 1
ATOM 1504 C CA . ARG A 1 197 ? 2.843 0.889 16.707 1.00 90.50 197 ARG A CA 1
ATOM 1505 C C . ARG A 1 197 ? 2.337 -0.537 16.501 1.00 90.50 197 ARG A C 1
ATOM 1507 O O . ARG A 1 197 ? 2.936 -1.255 15.707 1.00 90.50 197 ARG A O 1
ATOM 1514 N N . ALA A 1 198 ? 1.266 -0.928 17.190 1.00 91.44 198 ALA A N 1
ATOM 1515 C CA . ALA A 1 198 ? 0.654 -2.248 17.069 1.00 91.44 198 ALA A CA 1
ATOM 1516 C C . ALA A 1 198 ? 0.128 -2.503 15.651 1.00 91.44 198 ALA A C 1
ATOM 1518 O O . ALA A 1 198 ? 0.457 -3.524 15.056 1.00 91.44 198 ALA A O 1
ATOM 1519 N N . VAL A 1 199 ? -0.629 -1.555 15.090 1.00 91.56 199 VAL A N 1
ATOM 1520 C CA . VAL A 1 199 ? -1.189 -1.648 13.732 1.00 91.56 199 VAL A CA 1
ATOM 1521 C C . VAL A 1 199 ? -0.080 -1.607 12.692 1.00 91.56 199 VAL A C 1
ATOM 1523 O O . VAL A 1 199 ? 0.003 -2.485 11.842 1.00 91.56 199 VAL A O 1
ATOM 1526 N N . SER A 1 200 ? 0.853 -0.666 12.817 1.00 86.50 200 SER A N 1
ATOM 1527 C CA . SER A 1 200 ? 2.002 -0.576 11.918 1.00 86.50 200 SER A CA 1
ATOM 1528 C C . SER A 1 200 ? 2.871 -1.843 11.959 1.00 86.50 200 SER A C 1
ATOM 1530 O O . SER A 1 200 ? 3.397 -2.263 10.933 1.00 86.50 200 SER A O 1
ATOM 1532 N N . ALA A 1 201 ? 3.008 -2.488 13.125 1.00 83.88 201 ALA A N 1
ATOM 1533 C CA . ALA A 1 201 ? 3.648 -3.796 13.228 1.00 83.88 201 ALA A CA 1
ATOM 1534 C C . ALA A 1 201 ? 2.810 -4.881 12.542 1.00 83.88 201 ALA A C 1
ATOM 1536 O O . ALA A 1 201 ? 3.351 -5.589 11.706 1.00 83.88 201 ALA A O 1
ATOM 1537 N N . ALA A 1 202 ? 1.507 -4.973 12.807 1.00 86.25 202 ALA A N 1
ATOM 1538 C CA . ALA A 1 202 ? 0.639 -5.947 12.148 1.00 86.25 202 ALA A CA 1
ATOM 1539 C C . ALA A 1 202 ? 0.677 -5.833 10.612 1.00 86.25 202 ALA A C 1
ATOM 1541 O O . ALA A 1 202 ? 0.706 -6.847 9.929 1.00 86.25 202 ALA A O 1
ATOM 1542 N N . CYS A 1 203 ? 0.771 -4.623 10.057 1.00 81.88 203 CYS A N 1
ATOM 1543 C CA . CYS A 1 203 ? 0.845 -4.421 8.608 1.00 81.88 203 CYS A CA 1
ATOM 1544 C C . CYS A 1 203 ? 2.212 -4.745 7.978 1.00 81.88 203 CYS A C 1
ATOM 1546 O O . CYS A 1 203 ? 2.285 -4.912 6.764 1.00 81.88 203 CYS A O 1
ATOM 1548 N N . ARG A 1 204 ? 3.302 -4.796 8.759 1.00 74.31 204 ARG A N 1
ATOM 1549 C CA . ARG A 1 204 ? 4.660 -5.060 8.241 1.00 74.31 204 ARG A CA 1
ATOM 1550 C C . ARG A 1 204 ? 4.991 -6.545 8.086 1.00 74.31 204 ARG A C 1
ATOM 1552 O O . ARG A 1 204 ? 5.959 -6.864 7.403 1.00 74.31 204 ARG A O 1
ATOM 1559 N N . TRP 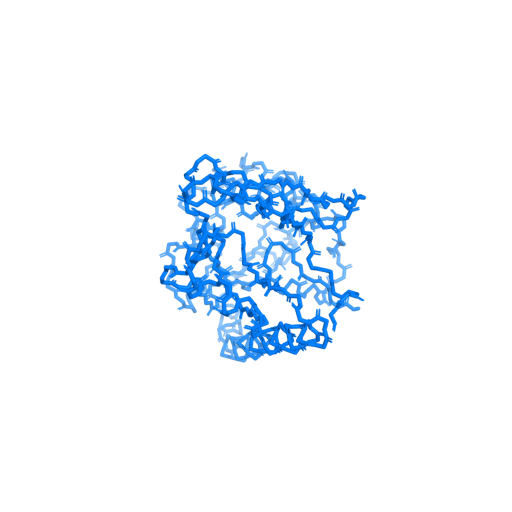A 1 205 ? 4.255 -7.441 8.742 1.00 63.28 205 TRP A N 1
ATOM 1560 C CA . TRP A 1 205 ? 4.623 -8.854 8.846 1.00 63.28 205 TRP A CA 1
ATOM 1561 C C . TRP A 1 205 ? 3.687 -9.731 8.015 1.00 63.28 205 TRP A C 1
ATOM 1563 O O . TRP A 1 205 ? 2.546 -9.961 8.407 1.00 63.28 205 TRP A O 1
ATOM 1573 N N . TYR A 1 206 ? 4.197 -10.229 6.886 1.00 55.75 206 TYR A N 1
ATOM 1574 C CA . TYR A 1 206 ? 3.458 -11.121 5.987 1.00 55.75 206 TYR A CA 1
ATOM 1575 C C . TYR A 1 206 ? 3.514 -12.593 6.453 1.00 55.75 206 TYR A C 1
ATOM 1577 O O . TYR A 1 206 ? 2.473 -13.228 6.549 1.00 55.75 206 TYR A O 1
ATOM 1585 N N . ASP A 1 207 ? 4.667 -13.087 6.936 1.00 52.34 207 ASP A N 1
ATOM 1586 C CA . ASP A 1 207 ? 4.862 -14.538 7.181 1.00 52.34 207 ASP A CA 1
ATOM 1587 C C . ASP A 1 207 ? 5.359 -14.928 8.591 1.00 52.34 207 ASP A C 1
ATOM 1589 O O . ASP A 1 207 ? 5.694 -16.082 8.850 1.00 52.34 207 ASP A O 1
ATOM 1593 N N . GLY A 1 208 ? 5.432 -13.990 9.540 1.00 55.09 208 GLY A N 1
ATOM 1594 C CA . GLY A 1 208 ? 5.893 -14.293 10.905 1.00 55.09 208 GLY A CA 1
ATOM 1595 C C . GLY A 1 208 ? 4.812 -14.947 11.786 1.00 55.09 208 GLY A C 1
ATOM 1596 O O . GLY A 1 208 ? 3.624 -14.646 11.609 1.00 55.09 208 GLY A O 1
ATOM 1597 N N . PRO A 1 209 ? 5.177 -15.795 12.772 1.00 51.16 209 PRO A N 1
ATOM 1598 C CA . PRO A 1 209 ? 4.232 -16.320 13.756 1.00 51.16 209 PRO A CA 1
ATOM 1599 C C . PRO A 1 209 ? 3.614 -15.168 14.565 1.00 51.16 209 PRO A C 1
ATOM 1601 O O . PRO A 1 209 ? 4.249 -14.566 15.424 1.00 51.16 209 PRO A O 1
ATOM 1604 N N . THR A 1 210 ? 2.361 -14.846 14.230 1.00 56.56 210 THR A N 1
ATOM 1605 C CA . THR A 1 210 ? 1.387 -14.033 14.979 1.00 56.56 210 THR A CA 1
ATOM 1606 C C . THR A 1 210 ? 1.947 -12.829 15.745 1.00 56.56 210 THR A C 1
ATOM 1608 O O . THR A 1 210 ? 2.131 -12.882 16.959 1.00 56.56 210 THR A O 1
ATOM 1611 N N . SER A 1 211 ? 2.044 -11.669 15.091 1.00 65.62 211 SER A N 1
ATOM 1612 C CA . SER A 1 211 ? 2.169 -10.376 15.782 1.00 65.62 211 SER A CA 1
ATOM 1613 C C . SER A 1 211 ? 0.820 -9.911 16.357 1.00 65.62 211 SER A C 1
ATOM 1615 O O . SER A 1 211 ? 0.431 -8.753 16.181 1.00 65.62 211 SER A O 1
ATOM 1617 N N . LYS A 1 212 ? 0.062 -10.813 17.001 1.00 83.25 212 LYS A N 1
ATOM 1618 C CA . LYS A 1 212 ? -1.139 -10.416 17.738 1.00 83.25 212 LYS A CA 1
ATOM 1619 C C . LYS A 1 212 ? -0.674 -9.597 18.932 1.00 83.25 212 LYS A C 1
ATOM 1621 O O . LYS A 1 212 ? -0.155 -10.146 19.900 1.00 83.25 212 LYS A O 1
ATOM 1626 N N . MET A 1 213 ? -0.850 -8.286 18.869 1.00 88.69 213 MET A N 1
ATOM 1627 C CA . MET A 1 213 ? -0.549 -7.418 19.995 1.00 88.69 213 MET A CA 1
ATOM 1628 C C . MET A 1 213 ? -1.812 -7.232 20.817 1.00 88.69 213 MET A C 1
ATOM 1630 O O . MET A 1 213 ? -2.843 -6.809 20.300 1.00 88.69 213 MET A O 1
ATOM 1634 N N . ILE A 1 214 ? -1.723 -7.543 22.104 1.00 93.25 214 ILE A N 1
ATOM 1635 C CA . ILE A 1 214 ? -2.796 -7.295 23.058 1.00 93.25 214 ILE A CA 1
ATOM 1636 C C . ILE A 1 214 ? -2.324 -6.228 24.032 1.00 93.25 214 ILE A C 1
ATOM 1638 O O . ILE A 1 214 ? -1.201 -6.290 24.537 1.00 93.25 214 ILE A O 1
ATOM 1642 N N . PHE A 1 215 ? -3.174 -5.247 24.296 1.00 93.56 215 PHE A N 1
ATOM 1643 C CA . PHE A 1 215 ? -2.924 -4.264 25.334 1.00 93.56 215 PHE A CA 1
ATOM 1644 C C . PHE A 1 215 ? -4.221 -3.745 25.932 1.00 93.56 215 PHE A C 1
ATOM 1646 O O . PHE A 1 215 ? -5.286 -3.876 25.342 1.00 93.56 215 PHE A O 1
ATOM 1653 N N . GLU A 1 216 ? -4.113 -3.146 27.105 1.00 95.44 216 GLU A N 1
ATOM 1654 C CA . GLU A 1 216 ? -5.219 -2.495 27.790 1.00 95.44 216 GLU A CA 1
ATOM 1655 C C . GLU A 1 216 ? -5.076 -0.979 27.671 1.00 95.44 216 GLU A C 1
ATOM 1657 O O . GLU A 1 216 ? -3.953 -0.464 27.590 1.00 95.44 216 GLU A O 1
ATOM 1662 N N . ALA A 1 217 ? -6.202 -0.272 27.616 1.00 93.81 217 ALA A N 1
ATOM 1663 C CA . ALA A 1 217 ? -6.239 1.179 27.718 1.00 93.81 217 ALA A CA 1
ATOM 1664 C C . ALA A 1 217 ? -7.400 1.616 28.625 1.00 93.81 217 ALA A C 1
ATOM 1666 O O . ALA A 1 217 ? -8.502 1.070 28.499 1.00 93.81 217 ALA A O 1
ATOM 1667 N N . PRO A 1 218 ? -7.170 2.585 29.524 1.00 93.94 218 PRO A N 1
ATOM 1668 C CA . PRO A 1 218 ? -8.215 3.130 30.373 1.00 93.94 218 PRO A CA 1
ATOM 1669 C C . PRO A 1 218 ? -9.175 4.016 29.568 1.00 93.94 218 PRO A C 1
ATOM 1671 O O . PRO A 1 218 ? -8.817 4.529 28.500 1.00 93.94 218 PRO A O 1
ATOM 1674 N N . SER A 1 219 ? -10.378 4.209 30.101 1.00 92.88 219 SER A N 1
ATOM 1675 C CA . SER A 1 219 ? -11.335 5.220 29.646 1.00 92.88 219 SER A CA 1
ATOM 1676 C C . SER A 1 219 ? -10.793 6.632 29.903 1.00 92.88 219 SER A C 1
ATOM 1678 O O . SER A 1 219 ? -9.805 6.818 30.619 1.00 92.88 219 SER A O 1
ATOM 1680 N N . VAL A 1 220 ? -11.443 7.650 29.331 1.00 87.69 220 VAL A N 1
ATOM 1681 C CA . VAL A 1 220 ? -11.057 9.069 29.503 1.00 87.69 220 VAL A CA 1
ATOM 1682 C C . VAL A 1 220 ? -10.964 9.488 30.972 1.00 87.69 220 VAL A C 1
ATOM 1684 O O . VAL A 1 220 ? -10.052 10.217 31.353 1.00 87.69 220 VAL A O 1
ATOM 1687 N N . ASP A 1 221 ? -11.909 9.029 31.786 1.00 90.38 221 ASP A N 1
ATOM 1688 C CA . ASP A 1 221 ? -12.022 9.321 33.217 1.00 90.38 221 ASP A CA 1
ATOM 1689 C C . ASP A 1 221 ? -11.259 8.318 34.103 1.00 90.38 221 ASP A C 1
ATOM 1691 O O . ASP A 1 221 ? -11.203 8.487 35.319 1.00 90.38 221 ASP A O 1
ATOM 1695 N N . GLY A 1 222 ? -10.673 7.274 33.508 1.00 91.44 222 GLY A N 1
ATOM 1696 C CA . GLY A 1 222 ? -9.984 6.197 34.215 1.00 91.44 222 GLY A CA 1
ATOM 1697 C C . GLY A 1 222 ? -10.896 5.254 35.007 1.00 91.44 222 GLY A C 1
ATOM 1698 O O . GLY A 1 222 ? -10.377 4.421 35.749 1.00 91.44 222 GLY A O 1
ATOM 1699 N N . SER A 1 223 ? -12.223 5.358 34.874 1.00 94.25 223 SER A N 1
ATOM 1700 C CA . SER A 1 223 ? -13.181 4.522 35.611 1.00 94.25 223 SER A CA 1
ATOM 1701 C C . SER A 1 223 ? -13.271 3.087 35.081 1.00 94.25 223 SER A C 1
ATOM 1703 O O . SER A 1 223 ? -13.649 2.176 35.819 1.00 94.25 223 SER A O 1
ATOM 1705 N N . ALA A 1 224 ? -12.886 2.870 33.824 1.00 95.00 224 ALA A N 1
ATOM 1706 C CA . ALA A 1 224 ? -12.948 1.581 33.157 1.00 95.00 224 ALA A CA 1
ATOM 1707 C C . ALA A 1 224 ? -11.676 1.300 32.346 1.00 95.00 224 ALA A C 1
ATOM 1709 O O . ALA A 1 224 ? -10.872 2.185 32.055 1.00 95.00 224 ALA A O 1
ATOM 1710 N N . THR A 1 225 ? -11.473 0.035 31.978 1.00 95.88 225 THR A N 1
ATOM 1711 C CA . THR A 1 225 ? -10.357 -0.406 31.131 1.00 95.88 225 THR A CA 1
ATOM 1712 C C . THR A 1 225 ? -10.883 -1.297 30.016 1.00 95.88 225 THR A C 1
ATOM 1714 O O . THR A 1 225 ? -11.655 -2.220 30.265 1.00 95.88 225 THR A O 1
ATOM 1717 N N . ALA A 1 226 ? -10.445 -1.035 28.786 1.00 95.25 226 ALA A N 1
ATOM 1718 C CA . ALA A 1 226 ? -10.760 -1.845 27.618 1.00 95.25 226 ALA A CA 1
ATOM 1719 C C . ALA A 1 226 ? -9.522 -2.608 27.136 1.00 95.25 226 ALA A C 1
ATOM 1721 O O . ALA A 1 226 ? -8.407 -2.081 27.120 1.00 95.25 226 ALA A O 1
ATOM 1722 N N . ARG A 1 227 ? -9.731 -3.852 26.698 1.00 96.50 227 ARG A N 1
ATOM 1723 C CA . ARG A 1 227 ? -8.692 -4.711 26.121 1.00 96.50 227 ARG A CA 1
ATOM 1724 C C . ARG A 1 227 ? -8.749 -4.651 24.596 1.00 96.50 227 ARG A C 1
ATOM 1726 O O . ARG A 1 227 ? -9.750 -5.018 23.991 1.00 96.50 227 ARG A O 1
ATOM 1733 N N . PHE A 1 228 ? -7.645 -4.254 23.977 1.00 95.62 228 PHE A N 1
ATOM 1734 C CA . PHE A 1 228 ? -7.459 -4.175 22.532 1.00 95.62 228 PHE A CA 1
ATOM 1735 C C . PHE A 1 228 ? -6.633 -5.356 22.042 1.00 95.62 228 PHE A C 1
ATOM 1737 O O . PHE A 1 228 ? -5.595 -5.680 22.621 1.00 95.62 228 PHE A O 1
ATOM 1744 N N . ALA A 1 229 ? -7.073 -5.976 20.950 1.00 95.12 229 ALA A N 1
ATOM 1745 C CA . ALA A 1 229 ? -6.309 -6.972 20.215 1.00 95.12 229 ALA A CA 1
ATOM 1746 C C . ALA A 1 229 ? -6.104 -6.480 18.780 1.00 95.12 229 ALA A C 1
ATOM 1748 O O . ALA A 1 229 ? -7.066 -6.175 18.084 1.00 95.12 229 ALA A O 1
ATOM 1749 N N . VAL A 1 230 ? -4.849 -6.410 18.348 1.00 94.19 230 VAL A N 1
ATOM 1750 C CA . VAL A 1 230 ? -4.458 -6.009 16.996 1.00 94.19 230 VAL A CA 1
ATOM 1751 C C . VAL A 1 230 ? -3.795 -7.200 16.330 1.00 94.19 230 VAL A C 1
ATOM 1753 O O . VAL A 1 230 ? -2.854 -7.764 16.886 1.00 94.19 230 VAL A O 1
ATOM 1756 N N . ALA A 1 231 ? -4.284 -7.591 15.160 1.00 91.56 231 ALA A N 1
ATOM 1757 C CA . ALA A 1 231 ? -3.760 -8.712 14.393 1.00 91.56 231 ALA A CA 1
ATOM 1758 C C . ALA A 1 231 ? -3.726 -8.359 12.898 1.00 91.56 231 ALA A C 1
ATOM 1760 O O . ALA A 1 231 ? -4.549 -7.554 12.455 1.00 91.56 231 ALA A O 1
ATOM 1761 N N . PRO A 1 232 ? -2.792 -8.936 12.121 1.00 88.69 232 PRO A N 1
ATOM 1762 C CA . PRO A 1 232 ? -2.830 -8.826 10.669 1.00 88.69 232 PRO A CA 1
ATOM 1763 C C . PRO A 1 232 ? -4.084 -9.510 10.120 1.00 88.69 232 PRO A C 1
ATOM 1765 O O . PRO A 1 232 ? -4.492 -10.564 10.614 1.00 88.69 232 PRO A O 1
ATOM 1768 N N . VAL A 1 233 ? -4.658 -8.938 9.067 1.00 83.69 233 VAL A N 1
ATOM 1769 C CA . VAL A 1 233 ? -5.687 -9.612 8.273 1.00 83.69 233 VAL A CA 1
ATOM 1770 C C . VAL A 1 233 ? -4.972 -10.415 7.192 1.00 83.69 233 VAL A C 1
ATOM 1772 O O . VAL A 1 233 ? -4.236 -9.841 6.393 1.00 83.69 233 VAL A O 1
ATOM 1775 N N . ARG A 1 234 ? -5.145 -11.737 7.207 1.00 74.88 234 ARG A N 1
ATOM 1776 C CA . ARG A 1 234 ? -4.623 -12.640 6.170 1.00 74.88 234 ARG A CA 1
ATOM 1777 C C . ARG A 1 234 ? -5.734 -12.936 5.172 1.00 74.88 234 ARG A C 1
ATOM 1779 O O . ARG A 1 234 ? -6.884 -13.021 5.594 1.00 74.88 234 ARG A O 1
ATOM 1786 N N . GLU A 1 235 ? -5.390 -13.127 3.899 1.00 63.66 235 GLU A N 1
ATOM 1787 C CA . GLU A 1 235 ? -6.353 -13.532 2.858 1.00 63.66 235 GLU A CA 1
ATOM 1788 C C . GLU A 1 235 ? -7.093 -14.824 3.238 1.00 63.66 235 GLU A C 1
ATOM 1790 O O . GLU A 1 235 ? -8.268 -14.964 2.945 1.00 63.66 235 GLU A O 1
ATOM 1795 N N . GLU A 1 236 ? -6.445 -15.724 3.979 1.00 62.00 236 GLU A N 1
ATOM 1796 C CA . GLU A 1 236 ? -7.045 -16.975 4.470 1.00 62.00 236 GLU A CA 1
ATOM 1797 C C . GLU A 1 236 ? -8.137 -16.772 5.541 1.00 62.00 236 GLU A C 1
ATOM 1799 O O . GLU A 1 236 ? -8.878 -17.702 5.850 1.00 62.00 236 GLU A O 1
ATOM 1804 N N . ASN A 1 237 ? -8.216 -15.578 6.137 1.00 53.34 237 ASN A N 1
ATOM 1805 C CA . ASN A 1 237 ? -9.105 -15.256 7.258 1.00 53.34 237 ASN A CA 1
ATOM 1806 C C . ASN A 1 237 ? -10.249 -14.294 6.869 1.00 53.34 237 ASN A C 1
ATOM 1808 O O . ASN A 1 237 ? -10.913 -13.768 7.768 1.00 53.34 237 ASN A O 1
ATOM 1812 N N . VAL A 1 238 ? -10.440 -14.015 5.573 1.00 52.81 238 VAL A N 1
ATOM 1813 C CA . VAL A 1 238 ? -11.488 -13.131 5.018 1.00 52.81 238 VAL A CA 1
ATOM 1814 C C . VAL A 1 238 ? -12.333 -13.911 4.025 1.00 52.81 238 VAL A C 1
ATOM 1816 O O . VAL A 1 238 ? -13.573 -13.782 4.116 1.00 52.81 238 VAL A O 1
#

Secondary structure (DSSP, 8-state):
-----SSS------SSS--HHHHHHHHHTTTT-TTT-HHHHHHHHSPTT-EEEGGG-S-HHHHHHSHHIIIIITTTT--EEEEEEEEEETTEEEEEEEEE-GGG-S--HHHHHHHHHHHHHHHHHHHHHHHHHHHHHHHHHHHGGGGT---EEE-TT-BEEEE-HHHHHHHHHTSSEEEETTEEEESSHHHHHHHHHHHHHHHH-SSSS---EEEEEE-TTSS-EEEEEE-PPPGGG-